Protein AF-A0A7V5M0X7-F1 (afdb_monomer_lite)

Foldseek 3Di:
DPVVVVVLVVDDPPVNVVVVVVVVVVVVLQVLLLVLLVVLLLVLLLVLCPPDPDLLPRFDDPCSLPLVSSLCLSAPQPPDPDGDVSSVVSCVVPVSSPRDDDDDPVCVVVSSVVSVVSSVVLLCCLVPCLLVLLLVLLCLLCVVDDPLLNVLSVCCSVVCVVCVVPDPDDDDDDDPVSVVSNVVSVVSSCVLCVQLVNNDVVVCVVVCVVCVSVSSRSSSSSSSVSVVSSVVVVVVVVVPPD

Sequence (242 aa):
MVVKAFLLNQIKDPYREKLRDAIKKRVDSYSTSIVRASSGLMQLAREIDEDVAHMETVEVPDEFFDMTFIRRLMLGTEKARRENERVHGLHEKHPIYTFEFTRYKGDGGMYDYGAMEYLTNLRNHLTMNPERFMIRAVFALYPGLSRKGVWAITNGITNDRKYEDEIEFVHKKTPRRSTNEASVIHAAIQEHRAFLGLANPAAKISELKKDTERYYRLILRYFVFLDRELERQAEVKPSEEK

Radius of gyration: 23.51 Å; chains: 1; bounding box: 61×46×69 Å

Secondary structure (DSSP, 8-state):
--HHHHHHHH--TTHHHHHHHHHHHHHHHHHHHHHHHHHHHHHHHHHHHTT-S-TTT-PPPGGGG-HHHHHHHHH-STT-SS--HHHHHHHHH-GGGS--S---GGGHHHHHHHHHHHHHHHHHHHHHSHHHHHHHHHHHH-TT--HHHHHHHHHHHHHHHHHTT----------HHHHHHHHHHHHHHHHHHHHTT-S-HHHHHHHTTT-HHHHHHHHHHHHHHHHHHHHHHHHHGGGS--

pLDDT: mean 74.61, std 15.27, range [33.5, 96.12]

Structure (mmCIF, N/CA/C/O backbone):
data_AF-A0A7V5M0X7-F1
#
_entry.id   AF-A0A7V5M0X7-F1
#
loop_
_atom_site.group_PDB
_atom_site.id
_atom_site.type_symbol
_atom_site.label_atom_id
_atom_site.label_alt_id
_atom_site.label_comp_id
_atom_site.label_asym_id
_atom_site.label_entity_id
_atom_site.label_seq_id
_atom_site.pdbx_PDB_ins_code
_atom_site.Cartn_x
_atom_site.Cartn_y
_atom_site.Cartn_z
_atom_site.occupancy
_atom_site.B_iso_or_equiv
_atom_site.auth_seq_id
_atom_site.auth_comp_id
_atom_site.auth_asym_id
_atom_site.auth_atom_id
_atom_site.pdbx_PDB_model_num
ATOM 1 N N . MET A 1 1 ? 27.141 2.608 -4.479 1.00 46.53 1 MET A N 1
ATOM 2 C CA . MET A 1 1 ? 26.953 3.524 -5.634 1.00 46.53 1 MET A CA 1
ATOM 3 C C . MET A 1 1 ? 28.224 3.652 -6.504 1.00 46.53 1 MET A C 1
ATOM 5 O O . MET A 1 1 ? 28.523 4.730 -6.999 1.00 46.53 1 MET A O 1
ATOM 9 N N . VAL A 1 2 ? 28.968 2.560 -6.732 1.00 43.28 2 VAL A N 1
ATOM 10 C CA . VAL A 1 2 ? 30.316 2.586 -7.354 1.00 43.28 2 VAL A CA 1
ATOM 11 C C . VAL A 1 2 ? 30.267 2.522 -8.890 1.00 43.28 2 VAL A C 1
ATOM 13 O O . VAL A 1 2 ? 31.084 3.134 -9.569 1.00 43.28 2 VAL A O 1
ATOM 16 N N . VAL A 1 3 ? 29.229 1.895 -9.452 1.00 48.03 3 VAL A N 1
ATOM 17 C CA . VAL A 1 3 ? 29.027 1.769 -10.910 1.00 48.03 3 VAL A CA 1
ATOM 18 C C . VAL A 1 3 ? 28.803 3.132 -11.594 1.00 48.03 3 VAL A C 1
ATOM 20 O O . VAL A 1 3 ? 29.175 3.315 -12.751 1.00 48.03 3 VAL A O 1
ATOM 23 N N . LYS A 1 4 ? 28.264 4.126 -10.866 1.00 55.94 4 LYS A N 1
ATOM 24 C CA . LYS A 1 4 ? 28.001 5.485 -11.378 1.00 55.94 4 LYS A CA 1
ATOM 25 C C . LYS A 1 4 ? 29.284 6.222 -11.775 1.00 55.94 4 LYS A C 1
ATOM 27 O O . LYS A 1 4 ? 29.329 6.802 -12.851 1.00 55.94 4 LYS A O 1
ATOM 32 N N . ALA A 1 5 ? 30.313 6.205 -10.928 1.00 58.38 5 ALA A N 1
ATOM 33 C CA . ALA A 1 5 ? 31.528 6.993 -11.154 1.00 58.38 5 ALA A CA 1
ATOM 34 C C . ALA A 1 5 ? 32.392 6.419 -12.289 1.00 58.38 5 ALA A C 1
ATOM 36 O O . ALA A 1 5 ? 32.920 7.169 -13.105 1.00 58.38 5 ALA A O 1
ATOM 37 N N . PHE A 1 6 ? 32.479 5.088 -12.382 1.00 55.75 6 PHE A N 1
ATOM 38 C CA . PHE A 1 6 ? 33.284 4.420 -13.403 1.00 55.75 6 PHE A CA 1
ATOM 39 C C . PHE A 1 6 ? 32.718 4.617 -14.816 1.00 55.75 6 PHE A C 1
ATOM 41 O O . PHE A 1 6 ? 33.453 5.010 -15.717 1.00 55.75 6 PHE A O 1
ATOM 48 N N . LEU A 1 7 ? 31.407 4.425 -15.009 1.00 60.75 7 LEU A N 1
ATOM 49 C CA . LEU A 1 7 ? 30.775 4.623 -16.319 1.00 60.75 7 LEU A CA 1
ATOM 50 C C . LEU A 1 7 ? 30.764 6.097 -16.744 1.00 60.75 7 LEU A C 1
ATOM 52 O O . LEU A 1 7 ? 30.991 6.392 -17.912 1.00 60.75 7 LEU A O 1
ATOM 56 N N . LEU A 1 8 ? 30.555 7.029 -15.807 1.00 60.53 8 LEU A N 1
ATOM 57 C CA . LEU A 1 8 ? 30.576 8.464 -16.112 1.00 60.53 8 LEU A CA 1
ATOM 58 C C . LEU A 1 8 ? 31.968 8.967 -16.524 1.00 60.53 8 LEU A C 1
ATOM 60 O O . LEU A 1 8 ? 32.042 9.868 -17.352 1.00 60.53 8 LEU A O 1
ATOM 64 N N . ASN A 1 9 ? 33.050 8.381 -15.996 1.00 64.31 9 ASN A N 1
ATOM 65 C CA . ASN A 1 9 ? 34.422 8.736 -16.383 1.00 64.31 9 ASN A CA 1
ATOM 66 C C . ASN A 1 9 ? 34.824 8.205 -17.770 1.00 64.31 9 ASN A C 1
ATOM 68 O O . ASN A 1 9 ? 35.737 8.747 -18.384 1.00 64.31 9 ASN A O 1
ATOM 72 N N . GLN A 1 10 ? 34.161 7.158 -18.268 1.00 64.12 10 GLN A N 1
ATOM 73 C CA . GLN A 1 10 ? 34.469 6.534 -19.563 1.00 64.12 10 GLN A CA 1
ATOM 74 C C . GLN A 1 10 ? 33.685 7.149 -20.735 1.00 64.12 10 GLN A C 1
ATOM 76 O O . GLN A 1 10 ? 33.984 6.880 -21.898 1.00 64.12 10 GLN A O 1
ATOM 81 N N . ILE A 1 11 ? 32.681 7.985 -20.454 1.00 71.50 11 ILE A N 1
ATOM 82 C CA . ILE A 1 11 ? 31.793 8.551 -21.471 1.00 71.50 11 ILE A CA 1
ATOM 83 C C . ILE A 1 11 ? 32.203 9.994 -21.749 1.00 71.50 11 ILE A C 1
ATOM 85 O O . ILE A 1 11 ? 31.988 10.891 -20.936 1.00 71.50 11 ILE A O 1
ATOM 89 N N . LYS A 1 12 ? 32.804 10.204 -22.923 1.00 75.94 12 LYS A N 1
ATOM 90 C CA . LYS A 1 12 ? 33.200 11.525 -23.426 1.00 75.94 12 LYS A CA 1
ATOM 91 C C . LYS A 1 12 ? 31.969 12.361 -23.802 1.00 75.94 12 LYS A C 1
ATOM 93 O O . LYS A 1 12 ? 30.941 11.823 -24.226 1.00 75.94 12 LYS A O 1
ATOM 98 N N . ASP A 1 13 ? 32.082 13.682 -23.694 1.00 73.88 13 ASP A N 1
ATOM 99 C CA . ASP A 1 13 ? 31.096 14.595 -24.281 1.00 73.88 13 ASP A CA 1
ATOM 100 C C . ASP A 1 13 ? 31.039 14.420 -25.805 1.00 73.88 13 ASP A C 1
ATOM 102 O O . ASP A 1 13 ? 32.084 14.184 -26.420 1.00 73.88 13 ASP A O 1
ATOM 106 N N . PRO A 1 14 ? 29.846 14.467 -26.439 1.00 66.19 14 PRO A N 1
ATOM 107 C CA . PRO A 1 14 ? 28.545 14.974 -25.956 1.00 66.19 14 PRO A CA 1
ATOM 108 C C . PRO A 1 14 ? 27.573 13.905 -25.399 1.00 66.19 14 PRO A C 1
ATOM 110 O O . PRO A 1 14 ? 26.369 14.146 -25.268 1.00 66.19 14 PRO A O 1
ATOM 113 N N . TYR A 1 15 ? 28.044 12.685 -25.126 1.00 79.31 15 TYR A N 1
ATOM 114 C CA . TYR A 1 15 ? 27.176 11.563 -24.731 1.00 79.31 15 TYR A CA 1
ATOM 115 C C . TYR A 1 15 ? 26.897 11.505 -23.228 1.00 79.31 15 TYR A C 1
ATOM 117 O O . TYR A 1 15 ? 25.950 10.840 -22.802 1.00 79.31 15 TYR A O 1
ATOM 125 N N . ARG A 1 16 ? 27.698 12.214 -22.427 1.00 82.12 16 ARG A N 1
ATOM 126 C CA . ARG A 1 16 ? 27.598 12.226 -20.968 1.00 82.12 16 ARG A CA 1
ATOM 127 C C . ARG A 1 16 ? 26.278 12.824 -20.489 1.00 82.12 16 ARG A C 1
ATOM 129 O O . ARG A 1 16 ? 25.588 12.182 -19.699 1.00 82.12 16 ARG A O 1
ATOM 136 N N . GLU A 1 17 ? 25.899 13.993 -21.002 1.00 84.56 17 GLU A N 1
ATOM 137 C CA . GLU A 1 17 ? 24.624 14.631 -20.639 1.00 84.56 17 GLU A CA 1
ATOM 138 C C . GLU A 1 17 ? 23.425 13.820 -21.138 1.00 84.56 17 GLU A C 1
ATOM 140 O O . GLU A 1 17 ? 22.509 13.538 -20.369 1.00 84.56 17 GLU A O 1
ATOM 145 N N . LYS A 1 18 ? 23.475 13.304 -22.375 1.00 84.69 18 LYS A N 1
ATOM 146 C CA . LYS A 1 18 ? 22.417 12.424 -22.902 1.00 84.69 18 LYS A CA 1
ATOM 147 C C . LYS A 1 18 ? 22.216 11.176 -22.042 1.00 84.69 18 LYS A C 1
ATOM 149 O O . LYS A 1 18 ? 21.077 10.792 -21.775 1.00 84.69 18 LYS A O 1
ATOM 154 N N . LEU A 1 19 ? 23.303 10.540 -21.592 1.00 83.62 19 LEU A N 1
ATOM 155 C CA . LEU A 1 19 ? 23.205 9.394 -20.691 1.00 83.62 19 LEU A CA 1
ATOM 156 C C . LEU A 1 19 ? 22.654 9.807 -19.324 1.00 83.62 19 LEU A C 1
ATOM 158 O O . LEU A 1 19 ? 21.806 9.105 -18.774 1.00 83.62 19 LEU A O 1
ATOM 162 N N . ARG A 1 20 ? 23.131 10.920 -18.763 1.00 84.56 20 ARG A N 1
ATOM 163 C CA . ARG A 1 20 ? 22.657 11.426 -17.472 1.00 84.56 20 ARG A CA 1
ATOM 164 C C . ARG A 1 20 ? 21.152 11.680 -17.503 1.00 84.56 20 ARG A C 1
ATOM 166 O O . ARG A 1 20 ? 20.453 11.223 -16.598 1.00 84.56 20 ARG A O 1
ATOM 173 N N . ASP A 1 21 ? 20.662 12.326 -18.553 1.00 86.69 21 ASP A N 1
ATOM 174 C CA . ASP A 1 21 ? 19.238 12.576 -18.763 1.00 86.69 21 ASP A CA 1
ATOM 175 C C . ASP A 1 21 ? 18.450 11.279 -18.939 1.00 86.69 21 ASP A C 1
ATOM 177 O O . ASP A 1 21 ? 17.377 11.129 -18.355 1.00 86.69 21 ASP A O 1
ATOM 181 N N . ALA A 1 22 ? 18.983 10.308 -19.686 1.00 85.75 22 ALA A N 1
ATOM 182 C CA . ALA A 1 22 ? 18.351 8.999 -19.841 1.00 85.75 22 ALA A CA 1
ATOM 183 C C . ALA A 1 22 ? 18.245 8.248 -18.501 1.00 85.75 22 ALA A C 1
ATOM 185 O O . ALA A 1 22 ? 17.191 7.696 -18.185 1.00 85.75 22 ALA A O 1
ATOM 186 N N . ILE A 1 23 ? 19.307 8.264 -17.685 1.00 85.94 23 ILE A N 1
ATOM 187 C CA . ILE A 1 23 ? 19.299 7.675 -16.338 1.00 85.94 23 ILE A CA 1
ATOM 188 C C . ILE A 1 23 ? 18.275 8.390 -15.459 1.00 85.94 23 ILE A C 1
ATOM 190 O O . ILE A 1 23 ? 17.487 7.720 -14.796 1.00 85.94 23 ILE A O 1
ATOM 194 N N . LYS A 1 24 ? 18.271 9.728 -15.460 1.00 87.75 24 LYS A N 1
ATOM 195 C CA . LYS A 1 24 ? 17.335 10.525 -14.663 1.00 87.75 24 LYS A CA 1
ATOM 196 C C . LYS A 1 24 ? 15.889 10.192 -15.027 1.00 87.75 24 LYS A C 1
ATOM 198 O O . LYS A 1 24 ? 15.138 9.772 -14.157 1.00 87.75 24 LYS A O 1
ATOM 203 N N . LYS A 1 25 ? 15.537 10.247 -16.315 1.00 87.50 25 LYS A N 1
ATOM 204 C CA . LYS A 1 25 ? 14.195 9.888 -16.803 1.00 87.50 25 LYS A CA 1
ATOM 205 C C . LYS A 1 25 ? 13.791 8.472 -16.397 1.00 87.50 25 LYS A C 1
ATOM 207 O O . LYS A 1 25 ? 12.648 8.255 -16.009 1.00 87.50 25 LYS A O 1
ATOM 212 N N . ARG A 1 26 ? 14.720 7.510 -16.448 1.00 86.56 26 ARG A N 1
ATOM 213 C CA . ARG A 1 26 ? 14.451 6.121 -16.047 1.00 86.56 26 ARG A CA 1
ATOM 214 C C . ARG A 1 26 ? 14.203 5.986 -14.543 1.00 86.56 26 ARG A C 1
ATOM 216 O O . ARG A 1 26 ? 13.282 5.279 -14.152 1.00 86.56 26 ARG A O 1
ATOM 223 N N . VAL A 1 27 ? 14.979 6.683 -13.712 1.00 87.75 27 VAL A N 1
ATOM 224 C CA . VAL A 1 27 ? 14.779 6.723 -12.252 1.00 87.75 27 VAL A CA 1
ATOM 225 C C . VAL A 1 27 ? 13.466 7.415 -11.888 1.00 87.75 27 VAL A C 1
ATOM 227 O O . VAL A 1 27 ? 12.733 6.902 -11.044 1.00 87.75 27 VAL A O 1
ATOM 230 N N . ASP A 1 28 ? 13.148 8.535 -12.536 1.00 88.44 28 ASP A N 1
ATOM 231 C CA . ASP A 1 28 ? 11.917 9.294 -12.291 1.00 88.44 28 ASP A CA 1
ATOM 232 C C . ASP A 1 28 ? 10.690 8.462 -12.687 1.00 88.44 28 ASP A C 1
ATOM 234 O O . ASP A 1 28 ? 9.721 8.356 -11.933 1.00 88.44 28 ASP A O 1
ATOM 238 N N . SER A 1 29 ? 10.768 7.787 -13.835 1.00 88.25 29 SER A N 1
ATOM 239 C CA . SER A 1 29 ? 9.734 6.872 -14.314 1.00 88.25 29 SER A CA 1
ATOM 240 C C . SER A 1 29 ? 9.532 5.686 -13.362 1.00 88.25 29 SER A C 1
ATOM 242 O O . SER A 1 29 ? 8.406 5.420 -12.943 1.00 88.25 29 SER A O 1
ATOM 244 N N . TYR A 1 30 ? 10.609 5.022 -12.929 1.00 89.50 30 TYR A N 1
ATOM 245 C CA . TYR A 1 30 ? 10.529 3.942 -11.941 1.00 89.50 30 TYR A CA 1
ATOM 246 C C . TYR A 1 30 ? 9.935 4.419 -10.607 1.00 89.50 30 TYR A C 1
ATOM 248 O O . TYR A 1 30 ? 9.010 3.797 -10.089 1.00 89.50 30 TYR A O 1
ATOM 256 N N . SER A 1 31 ? 10.397 5.554 -10.084 1.00 90.62 31 SER A N 1
ATOM 257 C CA . SER A 1 31 ? 9.870 6.133 -8.841 1.00 90.62 31 SER A CA 1
ATOM 258 C C . SER A 1 31 ? 8.373 6.426 -8.953 1.00 90.62 31 SER A C 1
ATOM 260 O O . SER A 1 31 ? 7.599 6.062 -8.071 1.00 90.62 31 SER A O 1
ATOM 262 N N . THR A 1 32 ? 7.949 7.002 -10.080 1.00 91.25 32 THR A N 1
ATOM 263 C CA . THR A 1 32 ? 6.533 7.269 -10.365 1.00 91.25 32 THR A CA 1
ATOM 264 C C . THR A 1 32 ? 5.718 5.978 -10.406 1.00 91.25 32 THR A C 1
ATOM 266 O O . THR A 1 32 ? 4.618 5.941 -9.862 1.00 91.25 32 THR A O 1
ATOM 269 N N . SER A 1 33 ? 6.260 4.899 -10.983 1.00 91.56 33 SER A N 1
ATOM 270 C CA . SER A 1 33 ? 5.582 3.595 -11.013 1.00 91.56 33 SER A CA 1
ATOM 271 C C . SER A 1 33 ? 5.348 3.008 -9.622 1.00 91.56 33 SER A C 1
ATOM 273 O O . SER A 1 33 ? 4.277 2.465 -9.375 1.00 91.56 33 SER A O 1
ATOM 275 N N . ILE A 1 34 ? 6.306 3.159 -8.695 1.00 92.25 34 ILE A N 1
ATOM 276 C CA . ILE A 1 34 ? 6.145 2.706 -7.305 1.00 92.25 34 ILE A CA 1
ATOM 277 C C . ILE A 1 34 ? 5.018 3.487 -6.635 1.00 92.25 34 ILE A C 1
ATOM 279 O O . ILE A 1 34 ? 4.157 2.893 -5.991 1.00 92.25 34 ILE A O 1
ATOM 283 N N . VAL A 1 35 ? 5.017 4.814 -6.788 1.00 93.25 35 VAL A N 1
ATOM 284 C CA . VAL A 1 35 ? 3.992 5.675 -6.186 1.00 93.25 35 VAL A CA 1
ATOM 285 C C . VAL A 1 35 ? 2.612 5.323 -6.738 1.00 93.25 35 VAL A C 1
ATOM 287 O O . VAL A 1 35 ? 1.701 5.072 -5.952 1.00 93.25 35 VAL A O 1
ATOM 290 N N . ARG A 1 36 ? 2.471 5.217 -8.067 1.00 93.25 36 ARG A N 1
ATOM 291 C CA . ARG A 1 36 ? 1.210 4.824 -8.718 1.00 93.25 36 ARG A CA 1
ATOM 292 C C . ARG A 1 36 ? 0.747 3.441 -8.263 1.00 93.25 36 ARG A C 1
ATOM 294 O O . ARG A 1 36 ? -0.412 3.304 -7.893 1.00 93.25 36 ARG A O 1
ATOM 301 N N . ALA A 1 37 ? 1.644 2.457 -8.195 1.00 94.12 37 ALA A N 1
ATOM 302 C CA . ALA A 1 37 ? 1.308 1.120 -7.713 1.00 94.12 37 ALA A CA 1
ATOM 303 C C . ALA A 1 37 ? 0.864 1.121 -6.246 1.00 94.12 37 ALA A C 1
ATOM 305 O O . ALA A 1 37 ? -0.108 0.457 -5.900 1.00 94.12 37 ALA A O 1
ATOM 306 N N . SER A 1 38 ? 1.535 1.896 -5.390 1.00 94.06 38 SER A N 1
ATOM 307 C CA . SER A 1 38 ? 1.166 2.003 -3.980 1.00 94.06 38 SER A CA 1
ATOM 308 C C . SER A 1 38 ? -0.195 2.662 -3.787 1.00 94.06 38 SER A C 1
ATOM 310 O O . SER A 1 38 ? -0.989 2.198 -2.971 1.00 94.06 38 SER A O 1
ATOM 312 N N . SER A 1 39 ? -0.467 3.746 -4.514 1.00 93.19 39 SER A N 1
ATOM 313 C CA . SER A 1 39 ? -1.767 4.417 -4.469 1.00 93.19 39 SER A CA 1
ATOM 314 C C . SER A 1 39 ? -2.866 3.550 -5.080 1.00 93.19 39 SER A C 1
ATOM 316 O O . SER A 1 39 ? -3.950 3.476 -4.515 1.00 93.19 39 SER A O 1
ATOM 318 N N . GLY A 1 40 ? -2.573 2.844 -6.172 1.00 94.62 40 GLY A N 1
ATOM 319 C CA . GLY A 1 40 ? -3.495 1.909 -6.809 1.00 94.62 40 GLY A CA 1
ATOM 320 C C . GLY A 1 40 ? -3.851 0.725 -5.909 1.00 94.62 40 GLY A C 1
ATOM 321 O O . GLY A 1 40 ? -5.021 0.380 -5.796 1.00 94.62 40 GLY A O 1
ATOM 322 N N . LEU A 1 41 ? -2.872 0.151 -5.198 1.00 94.69 41 LEU A N 1
ATOM 323 C CA . LEU A 1 41 ? -3.129 -0.894 -4.203 1.00 94.69 41 LEU A CA 1
ATOM 324 C C . LEU A 1 41 ? -4.041 -0.387 -3.081 1.00 94.69 4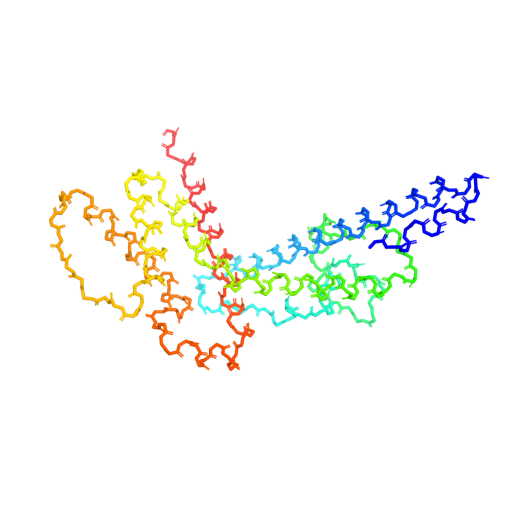1 LEU A C 1
ATOM 326 O O . LEU A 1 41 ? -4.953 -1.097 -2.672 1.00 94.69 41 LEU A O 1
ATOM 330 N N . MET A 1 42 ? -3.810 0.837 -2.597 1.00 90.88 42 MET A N 1
ATOM 331 C CA . MET A 1 42 ? -4.658 1.437 -1.566 1.00 90.88 42 MET A CA 1
ATOM 332 C C . MET A 1 42 ? -6.079 1.696 -2.077 1.00 90.88 42 MET A C 1
ATOM 334 O O . MET A 1 42 ? -7.036 1.410 -1.367 1.00 90.88 42 MET A O 1
ATOM 338 N N . GLN A 1 43 ? -6.228 2.180 -3.313 1.00 92.44 43 GLN A N 1
ATOM 339 C CA . GLN A 1 43 ? -7.542 2.365 -3.928 1.00 92.44 43 GLN A CA 1
ATOM 340 C C . GLN A 1 43 ? -8.287 1.034 -4.048 1.00 92.44 43 GLN A C 1
ATOM 342 O O . GLN A 1 43 ? -9.445 0.947 -3.658 1.00 92.44 43 GLN A O 1
ATOM 347 N N . LEU A 1 44 ? -7.612 -0.018 -4.515 1.00 92.56 44 LEU A N 1
ATOM 348 C CA . LEU A 1 44 ? -8.198 -1.354 -4.562 1.00 92.56 44 LEU A CA 1
ATOM 349 C C . LEU A 1 44 ? -8.581 -1.858 -3.171 1.00 92.56 44 LEU A C 1
ATOM 351 O O . LEU A 1 44 ? -9.622 -2.479 -3.030 1.00 92.56 44 LEU A O 1
ATOM 355 N N . ALA A 1 45 ? -7.767 -1.589 -2.149 1.00 89.31 45 ALA A N 1
ATOM 356 C CA . ALA A 1 45 ? -8.094 -1.957 -0.777 1.00 89.31 45 ALA A CA 1
ATOM 357 C C . ALA A 1 45 ? -9.373 -1.261 -0.284 1.00 89.31 45 ALA A C 1
ATOM 359 O O . ALA A 1 45 ? -10.212 -1.916 0.326 1.00 89.31 45 ALA A O 1
ATOM 360 N N . ARG A 1 46 ? -9.554 0.025 -0.612 1.00 85.81 46 ARG A N 1
ATOM 361 C CA . ARG A 1 46 ? -10.768 0.797 -0.298 1.00 85.81 46 ARG A CA 1
ATOM 362 C C . ARG A 1 46 ? -12.013 0.256 -0.996 1.00 85.81 46 ARG A C 1
ATOM 364 O O . ARG A 1 46 ? -13.054 0.128 -0.362 1.00 85.81 46 ARG A O 1
ATOM 371 N N . GLU A 1 47 ? -11.898 -0.106 -2.270 1.00 87.62 47 GLU A N 1
ATOM 372 C CA . GLU A 1 47 ? -13.030 -0.612 -3.061 1.00 87.62 47 GLU A CA 1
ATOM 373 C C . GLU A 1 47 ? -13.578 -1.947 -2.542 1.00 87.62 47 GLU A C 1
ATOM 375 O O . GLU A 1 47 ? -14.761 -2.220 -2.708 1.00 87.62 47 GLU A O 1
ATOM 380 N N . ILE A 1 48 ? -12.761 -2.764 -1.864 1.00 84.06 48 ILE A N 1
ATOM 381 C CA . ILE A 1 48 ? -13.248 -4.007 -1.239 1.00 84.06 48 ILE A CA 1
ATOM 382 C C . ILE A 1 48 ? -14.230 -3.689 -0.095 1.00 84.06 48 ILE A C 1
ATOM 384 O O . ILE A 1 48 ? -15.154 -4.461 0.157 1.00 84.06 48 ILE A O 1
ATOM 388 N N . ASP A 1 49 ? -14.065 -2.549 0.578 1.00 71.88 49 ASP A N 1
ATOM 389 C CA . ASP A 1 49 ? -14.899 -2.171 1.715 1.00 71.88 49 ASP A CA 1
ATOM 390 C C . ASP A 1 49 ? -16.156 -1.386 1.322 1.00 71.88 49 ASP A C 1
ATOM 392 O O . ASP A 1 49 ? -17.100 -1.369 2.113 1.00 71.88 49 ASP A O 1
ATOM 396 N N . GLU A 1 50 ? -16.221 -0.759 0.137 1.00 71.12 50 GLU A N 1
ATOM 397 C CA . GLU A 1 50 ? -17.321 0.145 -0.262 1.00 71.12 50 GLU A CA 1
ATOM 398 C C . GLU A 1 50 ? -18.719 -0.468 -0.023 1.00 71.12 50 GLU A C 1
ATOM 400 O O . GLU A 1 50 ? -19.573 0.208 0.563 1.00 71.12 50 GLU A O 1
ATOM 405 N N . ASP A 1 51 ? -18.894 -1.763 -0.307 1.00 64.38 51 ASP A N 1
ATOM 406 C CA . ASP A 1 51 ? -20.188 -2.464 -0.284 1.00 64.38 51 ASP A CA 1
ATOM 407 C C . ASP A 1 51 ? -20.454 -3.340 0.957 1.00 64.38 51 ASP A C 1
ATOM 409 O O . ASP A 1 51 ? -21.497 -3.998 1.045 1.00 64.38 51 ASP A O 1
ATOM 413 N N . VAL A 1 52 ? -19.547 -3.387 1.939 1.00 64.25 52 VAL A N 1
ATOM 414 C CA . VAL A 1 52 ? -19.679 -4.343 3.051 1.00 64.25 52 VAL A CA 1
ATOM 415 C C . VAL A 1 52 ? -20.234 -3.683 4.314 1.00 64.25 52 VAL A C 1
ATOM 417 O O . VAL A 1 52 ? -19.599 -2.834 4.937 1.00 64.25 52 VAL A O 1
ATOM 420 N N . ALA A 1 53 ? -21.423 -4.128 4.739 1.00 66.75 53 ALA A N 1
ATOM 421 C CA . ALA A 1 53 ? -22.075 -3.673 5.973 1.00 66.75 53 ALA A CA 1
ATOM 422 C C . ALA A 1 53 ? -21.307 -4.074 7.250 1.00 66.75 53 ALA A C 1
ATOM 424 O O . ALA A 1 53 ? -21.373 -3.376 8.262 1.00 66.75 53 ALA A O 1
ATOM 425 N N . HIS A 1 54 ? -20.573 -5.193 7.203 1.00 66.62 54 HIS A N 1
ATOM 426 C CA . HIS A 1 54 ? -19.833 -5.745 8.336 1.00 66.62 54 HIS A CA 1
ATOM 427 C C . HIS A 1 54 ? -18.366 -5.996 7.993 1.00 66.62 54 HIS A C 1
ATOM 429 O O . HIS A 1 54 ? -17.998 -6.934 7.289 1.00 66.62 54 HIS A O 1
ATOM 435 N N . MET A 1 55 ? -17.497 -5.180 8.577 1.00 65.81 55 MET A N 1
ATOM 436 C CA . MET A 1 55 ? -16.055 -5.185 8.331 1.00 65.81 55 MET A CA 1
ATOM 437 C C . MET A 1 55 ? -15.324 -6.358 8.973 1.00 65.81 55 MET A C 1
ATOM 439 O O . MET A 1 55 ? -14.114 -6.288 9.098 1.00 65.81 55 MET A O 1
ATOM 443 N N . GLU A 1 56 ? -16.014 -7.432 9.350 1.00 65.31 56 GLU A N 1
ATOM 444 C CA . GLU A 1 56 ? -15.441 -8.701 9.824 1.00 65.31 56 GLU A CA 1
ATOM 445 C C . GLU A 1 56 ? -15.525 -9.808 8.754 1.00 65.31 56 GLU A C 1
ATOM 447 O O . GLU A 1 56 ? -14.736 -10.754 8.776 1.00 65.31 56 GLU A O 1
ATOM 452 N N . THR A 1 57 ? -16.336 -9.613 7.701 1.00 70.88 57 THR A N 1
ATOM 453 C CA . THR A 1 57 ? -16.521 -10.575 6.594 1.00 70.88 57 THR A CA 1
ATOM 454 C C . THR A 1 57 ? -15.800 -10.238 5.281 1.00 70.88 57 THR A C 1
ATOM 456 O O . THR A 1 57 ? -15.536 -11.135 4.498 1.00 70.88 57 THR A O 1
ATOM 459 N N . VAL A 1 58 ? -15.442 -8.973 5.047 1.00 76.75 58 VAL A N 1
ATOM 460 C CA . VAL A 1 58 ? -14.507 -8.503 3.996 1.00 76.75 58 VAL A CA 1
ATOM 461 C C . VAL A 1 58 ? -13.238 -9.368 3.910 1.00 76.75 58 VAL A C 1
ATOM 463 O O . VAL A 1 58 ? -12.438 -9.423 4.849 1.00 76.75 58 VAL A O 1
ATOM 466 N N . GLU A 1 59 ? -13.020 -10.003 2.764 1.00 82.25 59 GLU A N 1
ATOM 467 C CA . GLU A 1 59 ? -11.805 -10.767 2.489 1.00 82.25 59 GLU A CA 1
ATOM 468 C C . GLU A 1 59 ? -10.820 -9.927 1.673 1.00 82.25 59 GLU A C 1
ATOM 470 O O . GLU A 1 59 ? -11.128 -9.479 0.571 1.00 82.25 59 GLU A O 1
ATOM 475 N N . VAL A 1 60 ? -9.611 -9.724 2.211 1.00 86.69 60 VAL A N 1
ATOM 476 C CA . VAL A 1 60 ? -8.508 -9.101 1.468 1.00 86.69 60 VAL A CA 1
ATOM 477 C C . VAL A 1 60 ? -7.902 -10.149 0.525 1.00 86.69 60 VAL A C 1
ATOM 479 O O . VAL A 1 60 ? -7.406 -11.165 1.014 1.00 86.69 60 VAL A O 1
ATOM 482 N N . PRO A 1 61 ? -7.880 -9.908 -0.794 1.00 90.62 61 PRO A N 1
ATOM 483 C CA . PRO A 1 61 ? -7.359 -10.849 -1.776 1.00 90.62 61 PRO A CA 1
ATOM 484 C C . PRO A 1 61 ? -5.877 -11.173 -1.576 1.00 90.62 61 PRO A C 1
ATOM 486 O O . PRO A 1 61 ? -5.046 -10.276 -1.424 1.00 90.62 61 PRO A O 1
ATOM 489 N N . ASP A 1 62 ? -5.531 -12.457 -1.677 1.00 87.94 62 ASP A N 1
ATOM 490 C CA . ASP A 1 62 ? -4.154 -12.947 -1.506 1.00 87.94 62 ASP A CA 1
ATOM 491 C C . ASP A 1 62 ? -3.171 -12.316 -2.493 1.00 87.94 62 ASP A C 1
ATOM 493 O O . ASP A 1 62 ? -2.016 -12.047 -2.157 1.00 87.94 62 ASP A O 1
ATOM 497 N N . GLU A 1 63 ? -3.645 -12.006 -3.702 1.00 92.12 63 GLU A N 1
ATOM 498 C CA . GLU A 1 63 ? -2.816 -11.397 -4.737 1.00 92.12 63 GLU A CA 1
ATOM 499 C C . GLU A 1 63 ? -2.257 -10.022 -4.337 1.00 92.12 63 GLU A C 1
ATOM 501 O O . GLU A 1 63 ? -1.242 -9.611 -4.886 1.00 92.12 63 GLU A O 1
ATOM 506 N N . PHE A 1 64 ? -2.807 -9.329 -3.333 1.00 93.06 64 PHE A N 1
ATOM 507 C CA . PHE A 1 64 ? -2.245 -8.052 -2.860 1.00 93.06 64 PHE A CA 1
ATOM 508 C C . PHE A 1 64 ? -0.836 -8.193 -2.275 1.00 93.06 64 PHE A C 1
ATOM 510 O O . PHE A 1 64 ? -0.074 -7.225 -2.249 1.00 93.06 64 PHE A O 1
ATOM 517 N N . PHE A 1 65 ? -0.475 -9.399 -1.835 1.00 92.00 65 PHE A N 1
ATOM 518 C CA . PHE A 1 65 ? 0.858 -9.721 -1.335 1.00 92.00 65 PHE A CA 1
ATOM 519 C C . PHE A 1 65 ? 1.693 -10.524 -2.344 1.00 92.00 65 PHE A C 1
ATOM 521 O O . PHE A 1 65 ? 2.803 -10.949 -2.014 1.00 92.00 65 PHE A O 1
ATOM 528 N N . ASP A 1 66 ? 1.197 -10.691 -3.576 1.00 93.00 66 ASP A N 1
ATOM 529 C CA . ASP A 1 66 ? 1.898 -11.366 -4.663 1.00 93.00 66 ASP A CA 1
ATOM 530 C C . ASP A 1 66 ? 2.786 -10.399 -5.463 1.00 93.00 66 ASP A C 1
ATOM 532 O O . ASP A 1 66 ? 2.396 -9.302 -5.873 1.00 93.00 66 ASP A O 1
ATOM 536 N N . MET A 1 67 ? 4.013 -10.836 -5.744 1.00 94.19 67 MET A N 1
ATOM 537 C CA . MET A 1 67 ? 4.996 -10.032 -6.472 1.00 94.19 67 MET A CA 1
ATOM 538 C C . MET A 1 67 ? 4.555 -9.753 -7.912 1.00 94.19 67 MET A C 1
ATOM 540 O O . MET A 1 67 ? 4.819 -8.670 -8.439 1.00 94.19 67 MET A O 1
ATOM 544 N N . THR A 1 68 ? 3.879 -10.706 -8.560 1.00 92.56 68 THR A N 1
ATOM 545 C CA . THR A 1 68 ? 3.400 -10.536 -9.938 1.00 92.56 68 THR A CA 1
ATOM 546 C C . THR A 1 68 ? 2.292 -9.494 -9.992 1.00 92.56 68 THR A C 1
ATOM 548 O O . THR A 1 68 ? 2.276 -8.678 -10.916 1.00 92.56 68 THR A O 1
ATOM 551 N N . PHE A 1 69 ? 1.400 -9.486 -9.005 1.00 94.06 69 PHE A N 1
ATOM 552 C CA . PHE A 1 69 ? 0.351 -8.482 -8.871 1.00 94.06 69 PHE A CA 1
ATOM 553 C C . PHE A 1 69 ? 0.922 -7.074 -8.665 1.00 94.06 69 PHE A C 1
ATOM 555 O O . PHE A 1 69 ? 0.635 -6.179 -9.462 1.00 94.06 69 PHE A O 1
ATOM 562 N N . ILE A 1 70 ? 1.820 -6.886 -7.690 1.00 95.06 70 ILE A N 1
ATOM 563 C CA . ILE A 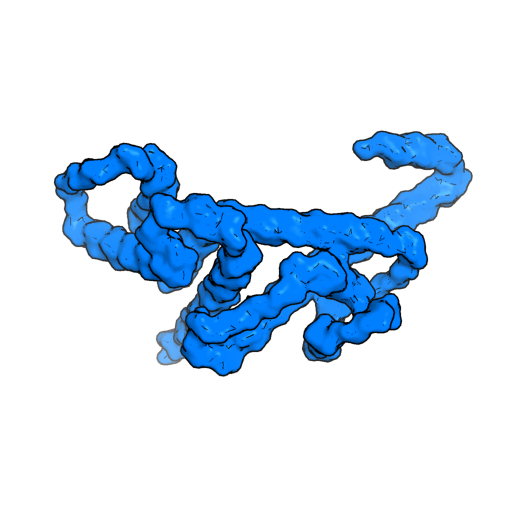1 70 ? 2.477 -5.586 -7.460 1.00 95.06 70 ILE A CA 1
ATOM 564 C C . ILE A 1 70 ? 3.236 -5.126 -8.704 1.00 95.06 70 ILE A C 1
ATOM 566 O O . ILE A 1 70 ? 3.125 -3.976 -9.130 1.00 95.06 70 ILE A O 1
ATOM 570 N N . ARG A 1 71 ? 3.962 -6.034 -9.358 1.00 92.50 71 ARG A N 1
ATOM 571 C CA . ARG A 1 71 ? 4.655 -5.721 -10.607 1.00 92.50 71 ARG A CA 1
ATOM 572 C C . ARG A 1 71 ? 3.692 -5.259 -11.703 1.00 92.50 71 ARG A C 1
ATOM 574 O O . ARG A 1 71 ? 4.052 -4.373 -12.476 1.00 92.50 71 ARG A O 1
ATOM 581 N N . ARG A 1 72 ? 2.498 -5.850 -11.805 1.00 91.62 72 ARG A N 1
ATOM 582 C CA . ARG A 1 72 ? 1.468 -5.434 -12.773 1.00 91.62 72 ARG A CA 1
ATOM 583 C C . ARG A 1 72 ? 0.902 -4.060 -12.443 1.00 91.62 72 ARG A C 1
ATOM 585 O O . ARG A 1 72 ? 0.722 -3.279 -13.369 1.00 91.62 72 ARG A O 1
ATOM 592 N N . LEU A 1 73 ? 0.711 -3.732 -11.166 1.00 93.12 73 LEU A N 1
ATOM 593 C CA . LEU A 1 73 ? 0.358 -2.369 -10.755 1.00 93.12 73 LEU A CA 1
ATOM 594 C C . LEU A 1 73 ? 1.434 -1.353 -11.174 1.00 93.12 73 LEU A C 1
ATOM 596 O O . LEU A 1 73 ? 1.112 -0.261 -11.624 1.00 93.12 73 LEU A O 1
ATOM 600 N N . MET A 1 74 ? 2.717 -1.717 -11.095 1.00 91.62 74 MET A N 1
ATOM 601 C CA . MET A 1 74 ? 3.810 -0.830 -11.524 1.00 91.62 74 MET A CA 1
ATOM 602 C C . MET A 1 74 ? 3.924 -0.694 -13.050 1.00 91.62 74 MET A C 1
ATOM 604 O O . MET A 1 74 ? 4.373 0.338 -13.544 1.00 91.62 74 MET A O 1
ATOM 608 N N . LEU A 1 75 ? 3.600 -1.750 -13.802 1.00 86.56 75 LEU A N 1
ATOM 609 C CA . LEU A 1 75 ? 3.899 -1.853 -15.236 1.00 86.56 75 LEU A CA 1
ATOM 610 C C . LEU A 1 75 ? 2.694 -1.713 -16.166 1.00 86.56 75 LEU A C 1
ATOM 612 O O . LEU A 1 75 ? 2.899 -1.573 -17.373 1.00 86.56 75 LEU A O 1
ATOM 616 N N . GLY A 1 76 ? 1.475 -1.817 -15.645 1.00 82.88 76 GLY A N 1
ATOM 617 C CA . GLY A 1 76 ? 0.279 -2.020 -16.455 1.00 82.88 76 GLY A CA 1
ATOM 618 C C . GLY A 1 76 ? 0.110 -3.461 -16.955 1.00 82.88 76 GLY A C 1
ATOM 619 O O . GLY A 1 76 ? 0.941 -4.349 -16.723 1.00 82.88 76 GLY A O 1
ATOM 620 N N . THR A 1 77 ? -0.999 -3.697 -17.659 1.00 76.31 77 THR A N 1
ATOM 621 C CA . THR A 1 77 ? -1.434 -5.024 -18.131 1.00 76.31 77 THR A CA 1
ATOM 622 C C . THR A 1 77 ? -1.094 -5.309 -19.597 1.00 76.31 77 THR A C 1
ATOM 624 O O . THR A 1 77 ? -1.001 -6.479 -19.956 1.00 76.31 77 THR A O 1
ATOM 627 N N . GLU A 1 78 ? -0.790 -4.294 -20.420 1.00 70.62 78 GLU A N 1
ATOM 628 C CA . GLU A 1 78 ? -0.624 -4.409 -21.889 1.00 70.62 78 GLU A CA 1
ATOM 629 C C . GLU A 1 78 ? 0.381 -5.472 -22.368 1.00 70.62 78 GLU A C 1
ATOM 631 O O . GLU A 1 78 ? 0.302 -5.956 -23.494 1.00 70.62 78 GLU A O 1
ATOM 636 N N . LYS A 1 79 ? 1.379 -5.818 -21.546 1.00 66.62 79 LYS A N 1
ATOM 637 C CA . LYS A 1 79 ? 2.431 -6.796 -21.895 1.00 66.62 79 LYS A CA 1
ATOM 638 C C . LYS A 1 79 ? 2.475 -7.989 -20.947 1.00 66.62 79 LYS A C 1
ATOM 640 O O . LYS A 1 79 ? 3.460 -8.737 -20.939 1.00 66.62 79 LYS A O 1
ATOM 645 N N . ALA A 1 80 ? 1.460 -8.150 -20.104 1.00 72.56 80 ALA A N 1
ATOM 646 C CA . ALA A 1 80 ? 1.361 -9.302 -19.229 1.00 72.56 80 ALA A CA 1
ATOM 647 C C . ALA A 1 80 ? 0.932 -10.530 -20.046 1.00 72.56 80 ALA A C 1
ATOM 649 O O . ALA A 1 80 ? 0.046 -10.460 -20.883 1.00 72.56 80 ALA A O 1
ATOM 650 N N . ARG A 1 81 ? 1.551 -11.689 -19.786 1.00 71.19 81 ARG A N 1
ATOM 651 C CA . ARG A 1 81 ? 1.161 -12.959 -20.437 1.00 71.19 81 ARG A CA 1
ATOM 652 C C . ARG A 1 81 ? -0.249 -13.425 -20.069 1.00 71.19 81 ARG A C 1
ATOM 654 O O . ARG A 1 81 ? -0.794 -14.290 -20.738 1.00 71.19 81 ARG A O 1
ATOM 661 N N . ARG A 1 82 ? -0.765 -12.936 -18.945 1.00 78.69 82 ARG A N 1
ATOM 662 C CA . ARG A 1 82 ? -2.104 -13.208 -18.436 1.00 78.69 82 ARG A CA 1
ATOM 663 C C . ARG A 1 82 ? -2.682 -11.879 -18.003 1.00 78.69 82 ARG A C 1
ATOM 665 O O . ARG A 1 82 ? -1.997 -11.140 -17.286 1.00 78.69 82 ARG A O 1
ATOM 672 N N . GLU A 1 83 ? -3.899 -11.617 -18.436 1.00 78.44 83 GLU A N 1
ATOM 673 C CA . GLU A 1 83 ? -4.673 -10.470 -17.992 1.00 78.44 83 GLU A CA 1
ATOM 674 C C . GLU A 1 83 ? -4.933 -10.580 -16.485 1.00 78.44 83 GLU A C 1
ATOM 676 O O . GLU A 1 83 ? -4.948 -11.669 -15.901 1.00 78.44 83 GLU A O 1
ATOM 681 N N . ASN A 1 84 ? -5.031 -9.429 -15.831 1.00 87.38 84 ASN A N 1
ATOM 682 C CA . ASN A 1 84 ? -5.498 -9.332 -14.458 1.00 87.38 84 ASN A CA 1
ATOM 683 C C . ASN A 1 84 ? -6.631 -8.320 -14.475 1.00 87.38 84 ASN A C 1
ATOM 685 O O . ASN A 1 84 ? -6.382 -7.123 -14.624 1.00 87.38 84 ASN A O 1
ATOM 689 N N . GLU A 1 85 ? -7.852 -8.830 -14.380 1.00 90.62 85 GLU A N 1
ATOM 690 C CA . GLU A 1 85 ? -9.077 -8.040 -14.495 1.00 90.62 85 GLU A CA 1
ATOM 691 C C . GLU A 1 85 ? -9.121 -6.926 -13.450 1.00 90.62 85 GLU A C 1
ATOM 693 O O . GLU A 1 85 ? -9.523 -5.815 -13.769 1.00 90.62 85 GLU A O 1
ATOM 698 N N . ARG A 1 86 ? -8.615 -7.165 -12.233 1.00 92.12 86 ARG A N 1
ATOM 699 C CA . ARG A 1 86 ? -8.619 -6.159 -11.166 1.00 92.12 86 ARG A CA 1
ATOM 700 C C . ARG A 1 86 ? -7.682 -4.987 -11.457 1.00 92.12 86 ARG A C 1
ATOM 702 O O . ARG A 1 86 ? -8.081 -3.839 -11.305 1.00 92.12 86 ARG A O 1
ATOM 709 N N . VAL A 1 87 ? -6.451 -5.252 -11.900 1.00 91.38 87 VAL A N 1
ATOM 710 C CA . VAL A 1 87 ? -5.519 -4.181 -12.303 1.00 91.38 87 VAL A CA 1
ATOM 711 C C . VAL A 1 87 ? -6.030 -3.462 -13.551 1.00 91.38 87 VAL A C 1
ATOM 713 O O . VAL A 1 87 ? -5.880 -2.249 -13.666 1.00 91.38 87 VAL A O 1
ATOM 716 N N . HIS A 1 88 ? -6.639 -4.192 -14.486 1.00 91.19 88 HIS A N 1
ATOM 717 C CA . HIS A 1 88 ? -7.224 -3.586 -15.675 1.00 91.19 88 HIS A CA 1
ATOM 718 C C . HIS A 1 88 ? -8.393 -2.660 -15.317 1.00 91.19 88 HIS A C 1
ATOM 720 O O . HIS A 1 88 ? -8.342 -1.484 -15.665 1.00 91.19 88 HIS A O 1
ATOM 726 N N . GLY A 1 89 ? -9.360 -3.146 -14.537 1.00 92.69 89 GLY A N 1
ATOM 727 C CA . GLY A 1 89 ? -10.501 -2.366 -14.062 1.00 92.69 89 GLY A CA 1
ATOM 728 C C . GLY A 1 89 ? -10.083 -1.161 -13.219 1.00 92.69 89 GLY A C 1
ATOM 729 O O . GLY A 1 89 ? -10.642 -0.081 -13.390 1.00 92.69 89 GLY A O 1
ATOM 730 N N . LEU A 1 90 ? -9.039 -1.295 -12.388 1.00 93.62 90 LEU A N 1
ATOM 731 C CA . LEU A 1 90 ? -8.443 -0.157 -11.679 1.00 93.62 90 LEU A CA 1
ATOM 732 C C . LEU A 1 90 ? -7.984 0.930 -12.656 1.00 93.62 90 LEU A C 1
ATOM 734 O O . LEU A 1 90 ? -8.274 2.100 -12.441 1.00 93.62 90 LEU A O 1
ATOM 738 N N . HIS A 1 91 ? -7.255 0.561 -13.709 1.00 91.31 91 HIS A N 1
ATOM 739 C CA . HIS A 1 91 ? -6.729 1.518 -14.685 1.00 91.31 91 HIS A CA 1
ATOM 740 C C . HIS A 1 91 ? -7.818 2.119 -15.578 1.00 91.31 91 HIS A C 1
ATOM 742 O O . HIS A 1 91 ? -7.709 3.286 -15.952 1.00 91.31 91 HIS A O 1
ATOM 748 N N . GLU A 1 92 ? -8.869 1.362 -15.894 1.00 92.06 92 GLU A N 1
ATOM 749 C CA . GLU A 1 92 ? -10.028 1.878 -16.627 1.00 92.06 92 GLU A CA 1
ATOM 750 C C . GLU A 1 92 ? -10.828 2.880 -15.790 1.00 92.06 92 GLU A C 1
ATOM 752 O O . GLU A 1 92 ? -11.128 3.977 -16.262 1.00 92.06 92 GLU A O 1
ATOM 757 N N . LYS A 1 93 ? -11.135 2.533 -14.534 1.00 94.44 93 LYS A N 1
ATOM 758 C CA . LYS A 1 93 ? -11.894 3.393 -13.613 1.00 94.44 93 LYS A CA 1
ATOM 759 C C . LYS A 1 93 ? -11.075 4.605 -13.169 1.00 94.44 93 LYS A C 1
ATOM 761 O O . LYS A 1 93 ? -11.609 5.705 -13.053 1.00 94.44 93 LYS A O 1
ATOM 766 N N . HIS A 1 94 ? -9.773 4.413 -12.953 1.00 93.56 94 HIS A N 1
ATOM 767 C CA . HIS A 1 94 ? -8.858 5.421 -12.419 1.00 93.56 94 HIS A CA 1
ATOM 768 C C . HIS A 1 94 ? -7.561 5.505 -13.245 1.00 93.56 94 HIS A C 1
ATOM 770 O O . HIS A 1 94 ? -6.500 5.039 -12.808 1.00 93.56 94 HIS A O 1
ATOM 776 N N . PRO A 1 95 ? -7.590 6.177 -14.415 1.00 91.88 95 PRO A N 1
ATOM 777 C CA . PRO A 1 95 ? -6.437 6.261 -15.315 1.00 91.88 95 PRO A CA 1
ATOM 778 C C . PRO A 1 95 ? -5.167 6.849 -14.687 1.00 91.88 95 PRO A C 1
ATOM 780 O O . PRO A 1 95 ? -4.068 6.561 -15.153 1.00 91.88 95 PRO A O 1
ATOM 783 N N . ILE A 1 96 ? -5.290 7.621 -13.600 1.00 91.94 96 ILE A N 1
ATOM 784 C CA . ILE A 1 96 ? -4.165 8.211 -12.857 1.00 91.94 96 ILE A CA 1
ATOM 785 C C . ILE A 1 96 ? -3.162 7.169 -12.326 1.00 91.94 96 ILE A C 1
ATOM 787 O O . ILE A 1 96 ? -1.981 7.489 -12.146 1.00 91.94 96 ILE A O 1
ATOM 791 N N . TYR A 1 97 ? -3.606 5.930 -12.092 1.00 91.38 97 TYR A N 1
ATOM 792 C CA . TYR A 1 97 ? -2.737 4.840 -11.636 1.00 91.38 97 TYR A CA 1
ATOM 793 C C . TYR A 1 97 ? -2.051 4.097 -12.786 1.00 91.38 97 TYR A C 1
ATOM 795 O O . TYR A 1 97 ? -1.065 3.399 -12.555 1.00 91.38 97 TYR A O 1
ATOM 803 N N . THR A 1 98 ? -2.500 4.298 -14.025 1.00 88.12 98 THR A N 1
ATOM 804 C CA . THR A 1 98 ? -1.900 3.680 -15.209 1.00 88.12 98 THR A CA 1
ATOM 805 C C . THR A 1 98 ? -0.470 4.163 -15.386 1.00 88.12 98 THR A C 1
ATOM 807 O O . THR A 1 98 ? -0.178 5.341 -15.212 1.00 88.12 98 THR A O 1
ATOM 810 N N . PHE A 1 99 ? 0.454 3.283 -15.756 1.00 83.06 99 PHE A N 1
ATOM 811 C CA . PHE A 1 99 ? 1.829 3.664 -16.066 1.00 83.06 99 PHE A CA 1
ATOM 812 C C . PHE A 1 99 ? 1.972 4.059 -17.545 1.00 83.06 99 PHE A C 1
ATOM 814 O O . PHE A 1 99 ? 1.811 3.225 -18.426 1.00 83.06 99 PHE A O 1
ATOM 821 N N . GLU A 1 100 ? 2.312 5.321 -17.826 1.00 73.19 100 GLU A N 1
ATOM 822 C CA . GLU A 1 100 ? 2.278 5.888 -19.193 1.00 73.19 100 GLU A CA 1
ATOM 823 C C . GLU A 1 100 ? 3.661 6.032 -19.852 1.00 73.19 100 GLU A C 1
ATOM 825 O O . GLU A 1 100 ? 3.803 6.643 -20.910 1.00 73.19 100 GLU A O 1
ATOM 830 N N . PHE A 1 101 ? 4.724 5.505 -19.242 1.00 74.31 101 PHE A N 1
ATOM 831 C CA . PHE A 1 101 ? 6.073 5.709 -19.769 1.00 74.31 101 PHE A CA 1
ATOM 832 C C . PHE A 1 101 ? 6.511 4.601 -20.725 1.00 74.31 101 PHE A C 1
ATOM 834 O O . PHE A 1 101 ? 6.226 3.415 -20.544 1.00 74.31 101 PHE A O 1
ATOM 841 N N . THR A 1 102 ? 7.311 4.987 -21.722 1.00 70.00 102 THR A N 1
ATOM 842 C CA . THR A 1 102 ? 7.940 4.054 -22.659 1.00 70.00 102 THR A CA 1
ATOM 843 C C . THR A 1 102 ? 8.886 3.112 -21.923 1.00 70.00 102 THR A C 1
ATOM 845 O O . THR A 1 102 ? 10.011 3.472 -21.570 1.00 70.00 102 THR A O 1
ATOM 848 N N . ARG A 1 103 ? 8.429 1.878 -21.711 1.00 71.31 103 ARG A N 1
ATOM 849 C CA . ARG A 1 103 ? 9.215 0.815 -21.086 1.00 71.31 103 ARG A CA 1
ATOM 850 C C . ARG A 1 103 ? 10.343 0.351 -22.004 1.00 71.31 103 ARG A C 1
ATOM 852 O O . ARG A 1 103 ? 10.094 -0.100 -23.125 1.00 71.31 103 ARG A O 1
ATOM 859 N N . TYR A 1 104 ? 11.565 0.322 -21.478 1.00 77.81 104 TYR A N 1
ATOM 860 C CA . TYR A 1 104 ? 12.664 -0.366 -22.142 1.00 77.81 104 TYR A CA 1
ATOM 861 C C . TYR A 1 104 ? 12.579 -1.881 -21.898 1.00 77.81 104 TYR A C 1
ATOM 863 O O . TYR A 1 104 ? 12.307 -2.346 -20.789 1.00 77.81 104 TYR A O 1
ATOM 871 N N . LYS A 1 105 ? 12.798 -2.688 -22.945 1.00 76.69 105 LYS A N 1
ATOM 872 C CA . LYS A 1 105 ? 12.628 -4.156 -22.892 1.00 76.69 105 LYS A CA 1
ATOM 873 C C . LYS A 1 105 ? 13.524 -4.815 -21.832 1.00 76.69 105 LYS A C 1
ATOM 875 O O . LYS A 1 105 ? 13.123 -5.804 -21.226 1.00 76.69 105 LYS A O 1
ATOM 880 N N . GLY A 1 106 ? 14.698 -4.234 -21.575 1.00 81.69 106 GLY A N 1
ATOM 881 C CA . GLY A 1 106 ? 15.651 -4.696 -20.561 1.00 81.69 106 GLY A CA 1
ATOM 882 C C . GLY A 1 106 ? 15.263 -4.391 -19.110 1.00 81.69 106 GLY A C 1
ATOM 883 O O . GLY A 1 106 ? 15.962 -4.826 -18.201 1.00 81.69 106 GLY A O 1
ATOM 884 N N . ASP A 1 107 ? 14.161 -3.681 -18.862 1.00 83.88 107 ASP A N 1
ATOM 885 C CA . ASP A 1 107 ? 13.824 -3.198 -17.515 1.00 83.88 107 ASP A CA 1
ATOM 886 C C . ASP A 1 107 ? 13.115 -4.246 -16.660 1.00 83.88 107 ASP A C 1
ATOM 888 O O . ASP A 1 107 ? 12.832 -3.992 -15.496 1.00 83.88 107 ASP A O 1
ATOM 892 N N . GLY A 1 108 ? 12.843 -5.435 -17.209 1.00 83.25 108 GLY A N 1
ATOM 893 C CA . GLY A 1 108 ? 12.099 -6.493 -16.526 1.00 83.25 108 GLY A CA 1
ATOM 894 C C . GLY A 1 108 ? 12.553 -6.726 -15.083 1.00 83.25 108 GLY A C 1
ATOM 895 O O . GLY A 1 108 ? 11.718 -6.632 -14.186 1.00 83.25 108 GLY A O 1
ATOM 896 N N . GLY A 1 109 ? 13.860 -6.926 -14.880 1.00 88.62 109 GLY A N 1
ATOM 897 C CA . GLY A 1 109 ? 14.440 -7.200 -13.564 1.00 88.62 109 GLY A CA 1
ATOM 898 C C . GLY A 1 109 ? 14.394 -6.022 -12.586 1.00 88.62 109 GLY A C 1
ATOM 899 O O . GLY A 1 109 ? 14.341 -6.243 -11.382 1.00 88.62 109 GLY A O 1
ATOM 900 N N . MET A 1 110 ? 14.356 -4.778 -13.079 1.00 89.94 110 MET A N 1
ATOM 901 C CA . MET A 1 110 ? 14.221 -3.591 -12.224 1.00 89.94 110 MET A CA 1
ATOM 902 C C . MET A 1 110 ? 12.865 -3.585 -11.516 1.00 89.94 110 MET A C 1
ATOM 904 O O . MET A 1 110 ? 12.796 -3.339 -10.319 1.00 89.94 110 MET A O 1
ATOM 908 N N . TYR A 1 111 ? 11.795 -3.903 -12.245 1.00 89.50 111 TYR A N 1
ATOM 909 C CA . TYR A 1 111 ? 10.445 -3.960 -11.683 1.00 89.50 111 TYR A CA 1
ATOM 910 C C . TYR A 1 111 ? 10.198 -5.225 -10.860 1.00 89.50 111 TYR A C 1
ATOM 912 O O . TYR A 1 111 ? 9.414 -5.177 -9.922 1.00 89.50 111 TYR A O 1
ATOM 920 N N . ASP A 1 112 ? 10.872 -6.336 -11.176 1.00 92.25 112 ASP A N 1
ATOM 921 C CA . ASP A 1 112 ? 10.858 -7.529 -10.318 1.00 92.25 112 ASP A CA 1
ATOM 922 C C . ASP A 1 112 ? 11.475 -7.215 -8.948 1.00 92.25 112 ASP A C 1
ATOM 924 O O . ASP A 1 112 ? 10.851 -7.441 -7.912 1.00 92.25 112 ASP A O 1
ATOM 928 N N . TYR A 1 113 ? 12.664 -6.602 -8.944 1.00 92.81 113 TYR A N 1
ATOM 929 C CA . TYR A 1 113 ? 13.308 -6.146 -7.714 1.00 92.81 113 TYR A CA 1
ATOM 930 C C . TYR A 1 113 ? 12.455 -5.103 -6.979 1.00 92.81 113 TYR A C 1
ATOM 932 O O . TYR A 1 113 ? 12.271 -5.204 -5.769 1.00 92.81 113 TYR A O 1
ATOM 940 N N . GLY A 1 114 ? 11.884 -4.142 -7.709 1.00 93.00 114 GLY A N 1
ATOM 941 C CA . GLY A 1 114 ? 11.031 -3.106 -7.132 1.00 93.00 114 GLY A CA 1
ATOM 942 C C . GLY A 1 114 ? 9.764 -3.637 -6.478 1.00 93.00 114 GLY A C 1
ATOM 943 O O . GLY A 1 114 ? 9.424 -3.202 -5.382 1.00 93.00 114 GLY A O 1
ATOM 944 N N . ALA A 1 115 ? 9.098 -4.614 -7.094 1.00 94.75 115 ALA A N 1
ATOM 945 C CA . ALA A 1 115 ? 7.934 -5.265 -6.500 1.00 94.75 115 ALA A CA 1
ATOM 946 C C . ALA A 1 115 ? 8.307 -6.033 -5.220 1.00 94.75 115 ALA A C 1
ATOM 948 O O . ALA A 1 115 ? 7.599 -5.946 -4.218 1.00 94.75 115 ALA A O 1
ATOM 949 N N . MET A 1 116 ? 9.444 -6.734 -5.222 1.00 96.12 116 MET A N 1
ATOM 950 C CA . MET A 1 116 ? 9.958 -7.434 -4.039 1.00 96.12 116 MET A CA 1
ATOM 951 C C . MET A 1 116 ? 10.306 -6.465 -2.896 1.00 96.12 116 MET A C 1
ATOM 953 O O . MET A 1 116 ? 9.945 -6.703 -1.738 1.00 96.12 116 MET A O 1
ATOM 957 N N . GLU A 1 117 ? 10.990 -5.364 -3.207 1.00 95.75 117 GLU A N 1
A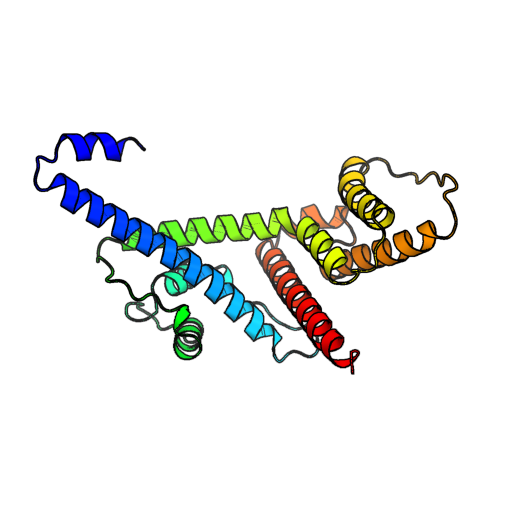TOM 958 C CA . GLU A 1 117 ? 11.325 -4.314 -2.242 1.00 95.75 117 GLU A CA 1
ATOM 959 C C . GLU A 1 117 ? 10.059 -3.647 -1.691 1.00 95.75 117 GLU A C 1
ATOM 961 O O . GLU A 1 117 ? 9.921 -3.491 -0.476 1.00 95.75 117 GLU A O 1
ATOM 966 N N . TYR A 1 118 ? 9.096 -3.329 -2.561 1.00 94.88 118 TYR A N 1
ATOM 967 C CA . TYR A 1 118 ? 7.800 -2.789 -2.162 1.00 94.88 118 TYR A CA 1
ATOM 968 C C . TYR A 1 118 ? 7.070 -3.723 -1.194 1.00 94.88 118 TYR A C 1
ATOM 970 O O . TYR A 1 118 ? 6.660 -3.283 -0.124 1.00 94.88 118 TYR A O 1
ATOM 978 N N . LEU A 1 119 ? 6.963 -5.016 -1.516 1.00 94.12 119 LEU A N 1
ATOM 979 C CA . LEU A 1 119 ? 6.320 -6.001 -0.641 1.00 94.12 119 LEU A CA 1
ATOM 980 C C . LEU A 1 119 ? 7.025 -6.123 0.708 1.00 94.12 119 LEU A C 1
ATOM 982 O O . LEU A 1 119 ? 6.368 -6.191 1.745 1.00 94.12 119 LEU A O 1
ATOM 986 N N . THR A 1 120 ? 8.356 -6.117 0.711 1.00 92.62 120 THR A N 1
ATOM 987 C CA . THR A 1 120 ? 9.142 -6.142 1.950 1.00 92.62 120 THR A CA 1
ATOM 988 C C . THR A 1 120 ? 8.829 -4.918 2.808 1.00 92.62 120 THR A C 1
ATOM 990 O O . THR A 1 120 ? 8.556 -5.044 4.003 1.00 92.62 120 THR A O 1
ATOM 993 N N . ASN A 1 121 ? 8.793 -3.735 2.194 1.00 90.94 121 ASN A N 1
ATOM 994 C CA . ASN A 1 121 ? 8.457 -2.490 2.875 1.00 90.94 121 ASN A CA 1
ATOM 995 C C . ASN A 1 121 ? 7.008 -2.470 3.366 1.00 90.94 121 ASN A C 1
ATOM 997 O O . ASN A 1 121 ? 6.774 -2.044 4.493 1.00 90.94 121 ASN A O 1
ATOM 1001 N N . LEU A 1 122 ? 6.055 -2.970 2.578 1.00 89.62 122 LEU A N 1
ATOM 1002 C CA . LEU A 1 122 ? 4.652 -3.093 2.968 1.00 89.62 122 LEU A CA 1
ATOM 1003 C C . LEU A 1 122 ? 4.503 -4.019 4.180 1.00 89.62 122 LEU A C 1
ATOM 1005 O O . LEU A 1 122 ? 3.910 -3.631 5.182 1.00 89.62 122 LEU A O 1
ATOM 1009 N N . ARG A 1 123 ? 5.109 -5.208 4.142 1.00 87.94 123 ARG A N 1
ATOM 1010 C CA . ARG A 1 123 ? 5.094 -6.167 5.260 1.00 87.94 123 ARG A CA 1
ATOM 1011 C C . ARG A 1 123 ? 5.736 -5.583 6.516 1.00 87.94 123 ARG A C 1
ATOM 1013 O O . ARG A 1 123 ? 5.165 -5.677 7.602 1.00 87.94 123 ARG A O 1
ATOM 1020 N N . ASN A 1 124 ? 6.878 -4.910 6.376 1.00 85.38 124 ASN A N 1
ATOM 1021 C CA . ASN A 1 124 ? 7.519 -4.198 7.482 1.00 85.38 124 ASN A CA 1
ATOM 1022 C C . ASN A 1 124 ? 6.628 -3.074 8.017 1.00 85.38 124 ASN A C 1
ATOM 1024 O O . ASN A 1 124 ? 6.519 -2.897 9.229 1.00 85.38 124 ASN A O 1
ATOM 1028 N N . HIS A 1 125 ? 5.963 -2.334 7.131 1.00 83.38 125 HIS A N 1
ATOM 1029 C CA . HIS A 1 125 ? 5.064 -1.255 7.503 1.00 83.38 125 HIS A CA 1
ATOM 1030 C C . HIS A 1 125 ? 3.875 -1.773 8.316 1.00 83.38 125 HIS A C 1
ATOM 1032 O O . HIS A 1 125 ? 3.628 -1.251 9.404 1.00 83.38 125 HIS A O 1
ATOM 1038 N N . LEU A 1 126 ? 3.216 -2.831 7.836 1.00 82.62 126 LEU A N 1
ATOM 1039 C CA . LEU A 1 126 ? 2.109 -3.499 8.521 1.00 82.62 126 LEU A CA 1
ATOM 1040 C C . LEU A 1 126 ? 2.561 -4.147 9.837 1.00 82.62 126 LEU A C 1
ATOM 1042 O O . LEU A 1 126 ? 1.807 -4.152 10.798 1.00 82.62 126 LEU A O 1
ATOM 1046 N N . THR A 1 127 ? 3.800 -4.636 9.928 1.00 79.12 127 THR A N 1
ATOM 1047 C CA . THR A 1 127 ? 4.329 -5.229 11.171 1.00 79.12 127 THR A CA 1
ATOM 1048 C C . THR A 1 127 ? 4.650 -4.169 12.226 1.00 79.12 127 THR A C 1
ATOM 1050 O O . THR A 1 127 ? 4.301 -4.326 13.393 1.00 79.12 127 THR A O 1
ATOM 1053 N N . MET A 1 128 ? 5.334 -3.093 11.830 1.00 73.44 128 MET A N 1
ATOM 1054 C CA . MET A 1 128 ? 5.957 -2.147 12.764 1.00 73.44 128 MET A CA 1
ATOM 1055 C C . MET A 1 128 ? 5.071 -0.959 13.131 1.00 73.44 128 MET A C 1
ATOM 1057 O O . MET A 1 128 ? 5.322 -0.311 14.145 1.00 73.44 128 MET A O 1
ATOM 1061 N N . ASN A 1 129 ? 4.061 -0.638 12.318 1.00 71.56 129 ASN A N 1
ATOM 1062 C CA . ASN A 1 129 ? 3.234 0.550 12.523 1.00 71.56 129 ASN A CA 1
ATOM 1063 C C . ASN A 1 129 ? 1.795 0.333 13.027 1.00 71.56 129 ASN A C 1
ATOM 1065 O O . ASN A 1 129 ? 1.136 1.361 13.180 1.00 71.56 129 ASN A O 1
ATOM 1069 N N . PRO A 1 130 ? 1.265 -0.872 13.335 1.00 70.38 130 PRO A N 1
ATOM 1070 C CA . PRO A 1 130 ? -0.154 -0.994 13.675 1.00 70.38 130 PRO A CA 1
ATOM 1071 C C . PRO A 1 130 ? -0.500 -0.162 14.915 1.00 70.38 130 PRO A C 1
ATOM 1073 O O . PRO A 1 130 ? -1.479 0.572 14.911 1.00 70.38 130 PRO A O 1
ATOM 1076 N N . GLU A 1 131 ? 0.373 -0.145 15.926 1.00 70.06 131 GLU A N 1
ATOM 1077 C CA . GLU A 1 131 ? 0.228 0.706 17.116 1.00 70.06 131 GLU A CA 1
ATOM 1078 C C . GLU A 1 131 ? 0.245 2.195 16.788 1.00 70.06 131 GLU A C 1
ATOM 1080 O O . GLU A 1 131 ? -0.588 2.960 17.270 1.00 70.06 131 GLU A O 1
ATOM 1085 N N . ARG A 1 132 ? 1.167 2.620 15.922 1.00 74.50 132 ARG A N 1
ATOM 1086 C CA . ARG A 1 132 ? 1.262 4.019 15.503 1.00 74.50 132 ARG A CA 1
ATOM 1087 C C . ARG A 1 132 ? 0.017 4.459 14.732 1.00 74.50 132 ARG A C 1
ATOM 1089 O O . ARG A 1 132 ? -0.397 5.609 14.872 1.00 74.50 132 ARG A O 1
ATOM 1096 N N . PHE A 1 133 ? -0.567 3.570 13.933 1.00 72.06 133 PHE A N 1
ATOM 1097 C CA . PHE A 1 133 ? -1.836 3.819 13.253 1.00 72.06 133 PHE A CA 1
ATOM 1098 C C . PHE A 1 133 ? -3.002 3.873 14.231 1.00 72.06 133 PHE A C 1
ATOM 1100 O O . PHE A 1 133 ? -3.759 4.833 14.167 1.00 72.06 133 PHE A O 1
ATOM 1107 N N . MET A 1 134 ? -3.095 2.937 15.181 1.00 73.75 134 MET A N 1
ATOM 1108 C CA . MET A 1 134 ? -4.107 2.976 16.245 1.00 73.75 134 MET A CA 1
ATOM 1109 C C . MET A 1 134 ? -4.061 4.305 17.008 1.00 73.75 134 MET A C 1
ATOM 1111 O O . MET A 1 134 ? -5.086 4.957 17.175 1.00 73.75 134 MET A O 1
ATOM 1115 N N . ILE A 1 135 ? -2.864 4.768 17.380 1.00 72.12 135 ILE A N 1
ATOM 1116 C CA . ILE A 1 135 ? -2.670 6.069 18.038 1.00 72.12 135 ILE A CA 1
ATOM 1117 C C . ILE A 1 135 ? -3.207 7.217 17.178 1.00 72.12 135 ILE A C 1
ATOM 1119 O O . ILE A 1 135 ? -3.936 8.079 17.667 1.00 72.12 135 ILE A O 1
ATOM 1123 N N . ARG A 1 136 ? -2.840 7.243 15.892 1.00 72.06 136 ARG A N 1
ATOM 1124 C CA . ARG A 1 136 ? -3.284 8.290 14.961 1.00 72.06 136 ARG A CA 1
ATOM 1125 C C . ARG A 1 136 ? -4.795 8.274 14.761 1.00 72.06 136 ARG A C 1
ATOM 1127 O O . ARG A 1 136 ? -5.396 9.342 14.758 1.00 72.06 136 ARG A O 1
ATOM 1134 N N . ALA A 1 137 ? -5.387 7.093 14.629 1.00 72.25 137 ALA A N 1
ATOM 1135 C CA . ALA A 1 137 ? -6.823 6.925 14.481 1.00 72.25 137 ALA A CA 1
ATOM 1136 C C . ALA A 1 137 ? -7.574 7.427 15.711 1.00 72.25 137 ALA A C 1
ATOM 1138 O O . ALA A 1 137 ? -8.473 8.245 15.569 1.00 72.25 137 ALA A O 1
ATOM 1139 N N . VAL A 1 138 ? -7.142 7.048 16.916 1.00 71.50 138 VAL A N 1
ATOM 1140 C CA . VAL A 1 138 ? -7.724 7.564 18.163 1.00 71.50 138 VAL A CA 1
ATOM 1141 C C . VAL A 1 138 ? -7.634 9.094 18.222 1.00 71.50 138 VAL A C 1
ATOM 1143 O O . VAL A 1 138 ? -8.601 9.751 18.596 1.00 71.50 138 VAL A O 1
ATOM 1146 N N . PHE A 1 139 ? -6.519 9.703 17.806 1.00 72.88 139 PHE A N 1
ATOM 1147 C CA . PHE A 1 139 ? -6.438 11.170 17.765 1.00 72.88 139 PHE A CA 1
ATOM 1148 C C . PHE A 1 139 ? -7.397 11.810 16.766 1.00 72.88 139 PHE A C 1
ATOM 1150 O O . PHE A 1 139 ? -7.923 12.888 17.038 1.00 72.88 139 PHE A O 1
ATOM 1157 N N . ALA A 1 140 ? -7.605 11.177 15.618 1.00 71.56 140 ALA A N 1
ATOM 1158 C CA . ALA A 1 140 ? -8.442 11.729 14.568 1.00 71.56 140 ALA A CA 1
ATOM 1159 C C . ALA A 1 140 ? -9.947 11.499 14.834 1.00 71.56 140 ALA A C 1
ATOM 1161 O O . ALA A 1 140 ? -10.744 12.398 14.569 1.00 71.56 140 ALA A O 1
ATOM 1162 N N . LEU A 1 141 ? -10.318 10.373 15.454 1.00 70.12 141 LEU A N 1
ATOM 1163 C CA . LEU A 1 141 ? -11.692 10.042 15.863 1.00 70.12 141 LEU A CA 1
ATOM 1164 C C . LEU A 1 141 ? -12.159 10.803 17.113 1.00 70.12 141 LEU A C 1
ATOM 1166 O O . LEU A 1 141 ? -13.358 10.974 17.323 1.00 70.12 141 LEU A O 1
ATOM 1170 N N . TYR A 1 142 ? -11.226 11.278 17.944 1.00 73.81 142 TYR A N 1
ATOM 1171 C CA . TYR A 1 142 ? -11.531 11.990 19.187 1.00 73.81 142 TYR A CA 1
ATOM 1172 C C . TYR A 1 142 ? -10.790 13.340 19.255 1.00 73.81 142 TYR A C 1
ATOM 1174 O O . TYR A 1 142 ? -9.898 13.534 20.085 1.00 73.81 142 TYR A O 1
ATOM 1182 N N . PRO A 1 143 ? -11.162 14.330 18.419 1.00 67.88 143 PRO A N 1
ATOM 1183 C CA . PRO A 1 143 ? -10.469 15.621 18.354 1.00 67.88 143 PRO A CA 1
ATOM 1184 C C . PRO A 1 143 ? -10.608 16.467 19.635 1.00 67.88 143 PRO A C 1
ATOM 1186 O O . PRO A 1 143 ? -9.845 17.408 19.836 1.00 67.88 143 PRO A O 1
ATOM 1189 N N . GLY A 1 144 ? -11.559 16.134 20.518 1.00 73.81 144 GLY A N 1
ATOM 1190 C CA . GLY A 1 144 ? -11.778 16.812 21.803 1.00 73.81 144 GLY A CA 1
ATOM 1191 C C . GLY A 1 144 ? -10.817 16.402 22.924 1.00 73.81 144 GLY A C 1
ATOM 1192 O O . GLY A 1 144 ? -10.953 16.884 24.049 1.00 73.81 144 GLY A O 1
ATOM 1193 N N . LEU A 1 145 ? -9.861 15.506 22.659 1.00 71.75 145 LEU A N 1
ATOM 1194 C CA . LEU A 1 145 ? -8.960 15.002 23.690 1.00 71.75 145 LEU A CA 1
ATOM 1195 C C . LEU A 1 145 ? -7.995 16.074 24.199 1.00 71.75 145 LEU A C 1
ATOM 1197 O O . LEU A 1 145 ? -7.267 16.729 23.450 1.00 71.75 145 LEU A O 1
ATOM 1201 N N . SER A 1 146 ? -7.937 16.209 25.523 1.00 72.38 146 SER A N 1
ATOM 1202 C CA . SER A 1 146 ? -6.998 17.109 26.183 1.00 72.38 146 SER A CA 1
ATOM 1203 C C . SER A 1 146 ? -5.541 16.681 25.934 1.00 72.38 146 SER A C 1
ATOM 1205 O O . SER A 1 146 ? -5.240 15.492 25.826 1.00 72.38 146 SER A O 1
ATOM 1207 N N . ARG A 1 147 ? -4.579 17.625 25.945 1.00 68.81 147 ARG A N 1
ATOM 1208 C CA . ARG A 1 147 ? -3.130 17.300 25.876 1.00 68.81 147 ARG A CA 1
ATOM 1209 C C . ARG A 1 147 ? -2.699 16.269 26.934 1.00 68.81 147 ARG A C 1
ATOM 1211 O O . ARG A 1 147 ? -1.769 15.503 26.701 1.00 68.81 147 ARG A O 1
ATOM 1218 N N . LYS A 1 148 ? -3.374 16.243 28.092 1.00 67.75 148 LYS A N 1
ATOM 1219 C CA . LYS A 1 148 ? -3.167 15.237 29.145 1.00 67.75 148 LYS A CA 1
ATOM 1220 C C . LYS A 1 148 ? -3.693 13.860 28.741 1.00 67.75 148 LYS A C 1
ATOM 1222 O O . LYS A 1 148 ? -2.974 12.889 28.949 1.00 67.75 148 LYS A O 1
ATOM 1227 N N . GLY A 1 149 ? -4.886 13.784 28.150 1.00 67.62 149 GLY A N 1
ATOM 1228 C CA . GLY A 1 149 ? -5.409 12.552 27.554 1.00 67.62 149 GLY A CA 1
ATOM 1229 C C . GLY A 1 149 ? -4.466 12.013 26.476 1.00 67.62 149 GLY A C 1
ATOM 1230 O O . GLY A 1 149 ? -4.056 10.861 26.538 1.00 67.62 149 GLY A O 1
ATOM 1231 N N . VAL A 1 150 ? -3.995 12.886 25.579 1.00 66.38 150 VAL A N 1
ATOM 1232 C CA . VAL A 1 150 ? -3.013 12.567 24.524 1.00 66.38 150 VAL A CA 1
ATOM 1233 C C . VAL A 1 150 ? -1.720 11.964 25.077 1.00 66.38 150 VAL A C 1
ATOM 1235 O O . VAL A 1 150 ? -1.233 10.941 24.585 1.00 66.38 150 VAL A O 1
ATOM 1238 N N . TRP A 1 151 ? -1.157 12.583 26.116 1.00 66.19 151 TRP A N 1
ATOM 1239 C CA . TRP A 1 151 ? 0.060 12.081 26.748 1.00 66.19 151 TRP A CA 1
ATOM 1240 C C . TRP A 1 151 ? -0.176 10.746 27.459 1.00 66.19 151 TRP A C 1
ATOM 1242 O O . TRP A 1 151 ? 0.638 9.841 27.310 1.00 66.19 151 TRP A O 1
ATOM 1252 N N . ALA A 1 152 ? -1.300 10.593 28.168 1.00 66.25 152 ALA A N 1
ATOM 1253 C CA . ALA A 1 152 ? -1.661 9.346 28.841 1.00 66.25 152 ALA A CA 1
ATOM 1254 C C . ALA A 1 152 ? -1.828 8.173 27.857 1.00 66.25 152 ALA A C 1
ATOM 1256 O O . ALA A 1 152 ? -1.375 7.077 28.162 1.00 66.25 152 ALA A O 1
ATOM 1257 N N . ILE A 1 153 ? -2.389 8.410 26.665 1.00 64.88 153 ILE A N 1
ATOM 1258 C CA . ILE A 1 153 ? -2.495 7.411 25.585 1.00 64.88 153 ILE A CA 1
ATOM 1259 C C . ILE A 1 153 ? -1.123 6.987 25.094 1.00 64.88 153 ILE A C 1
ATOM 1261 O O . ILE A 1 153 ? -0.811 5.800 25.036 1.00 64.88 153 ILE A O 1
ATOM 1265 N N . THR A 1 154 ? -0.313 7.981 24.724 1.00 66.12 154 THR A N 1
ATOM 1266 C CA . THR A 1 154 ? 1.003 7.734 24.141 1.00 66.12 154 THR A CA 1
ATOM 1267 C C . THR A 1 154 ? 1.837 6.939 25.132 1.00 66.12 154 THR A C 1
ATOM 1269 O O . THR A 1 154 ? 2.379 5.910 24.753 1.00 66.12 154 THR A O 1
ATOM 1272 N N . ASN A 1 155 ? 1.840 7.360 26.404 1.00 66.44 155 ASN A N 1
ATOM 1273 C CA . ASN A 1 155 ? 2.518 6.651 27.481 1.00 66.44 155 ASN A CA 1
ATOM 1274 C C . ASN A 1 155 ? 1.912 5.289 27.796 1.00 66.44 155 ASN A C 1
ATOM 1276 O O . ASN A 1 155 ? 2.679 4.391 28.095 1.00 66.44 155 ASN A O 1
ATOM 1280 N N . GLY A 1 156 ? 0.592 5.108 27.768 1.00 64.88 156 GLY A N 1
ATOM 1281 C CA . GLY A 1 156 ? -0.016 3.791 27.974 1.00 64.88 156 GLY A CA 1
ATOM 1282 C C . GLY A 1 156 ? 0.478 2.798 26.927 1.00 64.88 156 GLY A C 1
ATOM 1283 O O . GLY A 1 156 ? 0.924 1.714 27.264 1.00 64.88 156 GLY A O 1
ATOM 1284 N N . ILE A 1 157 ? 0.535 3.215 25.663 1.00 63.00 157 ILE A N 1
ATOM 1285 C CA . ILE A 1 157 ? 0.967 2.353 24.559 1.00 63.00 157 ILE A CA 1
ATOM 1286 C C . ILE A 1 157 ? 2.480 2.100 24.585 1.00 63.00 157 ILE A C 1
ATOM 1288 O O . ILE A 1 157 ? 2.910 0.967 24.374 1.00 63.00 157 ILE A O 1
ATOM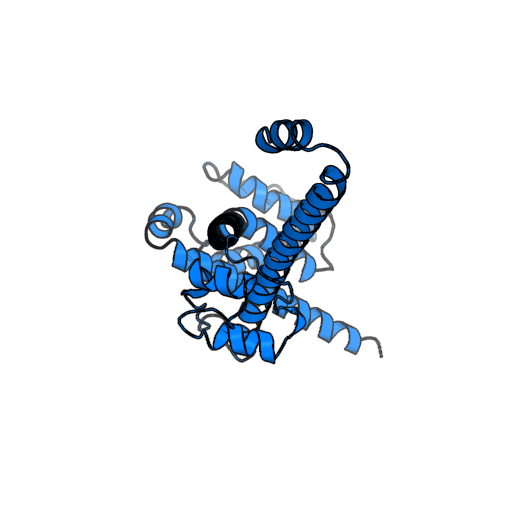 1292 N N . THR A 1 158 ? 3.308 3.115 24.861 1.00 63.22 158 THR A N 1
ATOM 1293 C CA . THR A 1 158 ? 4.767 2.919 24.954 1.00 63.22 158 THR A CA 1
ATOM 1294 C C . THR A 1 158 ? 5.214 2.243 26.245 1.00 63.22 158 THR A C 1
ATOM 1296 O O . THR A 1 158 ? 6.233 1.552 26.219 1.00 63.22 158 THR A O 1
ATOM 1299 N N . ASN A 1 159 ? 4.511 2.454 27.362 1.00 59.81 159 ASN A N 1
ATOM 1300 C CA . ASN A 1 159 ? 4.864 1.866 28.653 1.00 59.81 159 ASN A CA 1
ATOM 1301 C C . ASN A 1 159 ? 4.249 0.491 28.868 1.00 59.81 159 ASN A C 1
ATOM 1303 O O . ASN A 1 159 ? 4.919 -0.292 29.530 1.00 59.81 159 ASN A O 1
ATOM 1307 N N . ASP A 1 160 ? 3.083 0.170 28.286 1.00 54.72 160 ASP A N 1
ATOM 1308 C CA . ASP A 1 160 ? 2.598 -1.217 28.214 1.00 54.72 160 ASP A CA 1
ATOM 1309 C C . ASP A 1 160 ? 3.760 -2.084 27.742 1.00 54.72 160 ASP A C 1
ATOM 1311 O O . ASP A 1 160 ? 4.206 -2.926 28.500 1.00 54.72 160 ASP A O 1
ATOM 1315 N N . ARG A 1 161 ? 4.399 -1.706 26.625 1.00 51.62 161 ARG A N 1
ATOM 1316 C CA . ARG A 1 161 ? 5.559 -2.383 26.025 1.00 51.62 161 ARG A CA 1
ATOM 1317 C C . ARG A 1 161 ? 6.821 -2.473 26.901 1.00 51.62 161 ARG A C 1
ATOM 1319 O O . ARG A 1 161 ? 7.704 -3.277 26.617 1.00 51.62 161 ARG A O 1
ATOM 1326 N N . LYS A 1 162 ? 6.967 -1.607 27.910 1.00 46.09 162 LYS A N 1
ATOM 1327 C CA . LYS A 1 162 ? 8.128 -1.576 28.825 1.00 46.09 162 LYS A CA 1
ATOM 1328 C C . LYS A 1 162 ? 7.880 -2.297 30.146 1.00 46.09 162 LYS A C 1
ATOM 1330 O O . LYS A 1 162 ? 8.853 -2.673 30.788 1.00 46.09 162 LYS A O 1
ATOM 1335 N N . TYR A 1 163 ? 6.621 -2.448 30.542 1.00 44.06 163 TYR A N 1
ATOM 1336 C CA . TYR A 1 163 ? 6.211 -3.106 31.778 1.00 44.06 163 TYR A CA 1
ATOM 1337 C C . TYR A 1 163 ? 5.509 -4.449 31.507 1.00 44.06 163 TYR A C 1
ATOM 1339 O O . TYR A 1 163 ? 4.948 -5.012 32.432 1.00 44.06 163 TYR A O 1
ATOM 1347 N N . GLU A 1 164 ? 5.567 -5.004 30.284 1.00 44.94 164 GLU A N 1
ATOM 1348 C CA . GLU A 1 164 ? 4.916 -6.284 29.910 1.00 44.94 164 GLU A CA 1
ATOM 1349 C C . GLU A 1 164 ? 5.344 -7.486 30.777 1.00 44.94 164 GLU A C 1
ATOM 1351 O O . GLU A 1 164 ? 4.596 -8.458 30.846 1.00 44.94 164 GLU A O 1
ATOM 1356 N N . ASP A 1 165 ? 6.476 -7.399 31.490 1.00 38.09 165 ASP A N 1
ATOM 1357 C CA . ASP A 1 165 ? 6.938 -8.417 32.450 1.00 38.09 165 ASP A CA 1
ATOM 1358 C C . ASP A 1 165 ? 6.546 -8.122 33.917 1.00 38.09 165 ASP A C 1
ATOM 1360 O O . ASP A 1 165 ? 6.668 -8.989 34.782 1.00 38.09 165 ASP A O 1
ATOM 1364 N N . GLU A 1 166 ? 6.048 -6.922 34.226 1.00 38.25 166 GLU A N 1
ATOM 1365 C CA . GLU A 1 166 ? 5.773 -6.458 35.591 1.00 38.25 166 GLU A CA 1
ATOM 1366 C C . GLU A 1 166 ? 4.577 -5.489 35.616 1.00 38.25 166 GLU A C 1
ATOM 1368 O O . GLU A 1 166 ? 4.751 -4.270 35.664 1.00 38.25 166 GLU A O 1
ATOM 1373 N N . ILE A 1 167 ? 3.337 -5.992 35.623 1.00 34.53 167 ILE A N 1
ATOM 1374 C CA . ILE A 1 167 ? 2.176 -5.144 35.946 1.00 34.53 167 ILE A CA 1
ATOM 1375 C C . ILE A 1 167 ? 1.386 -5.719 37.120 1.00 34.53 167 ILE A C 1
ATOM 1377 O O . ILE A 1 167 ? 0.431 -6.474 36.958 1.00 34.53 167 ILE A O 1
ATOM 1381 N N . GLU A 1 168 ? 1.748 -5.250 38.315 1.00 35.53 168 GLU A N 1
ATOM 1382 C CA . GLU A 1 168 ? 0.849 -5.112 39.459 1.00 35.53 168 GLU A CA 1
ATOM 1383 C C . GLU A 1 168 ? 0.460 -3.618 39.549 1.00 35.53 168 GLU A C 1
ATOM 1385 O O . GLU A 1 168 ? 1.280 -2.743 39.836 1.00 35.53 168 GLU A O 1
ATOM 1390 N N . PHE A 1 169 ? -0.782 -3.282 39.186 1.00 33.50 169 PHE A N 1
ATOM 1391 C CA . PHE A 1 169 ? -1.217 -1.894 38.978 1.00 33.50 169 PHE A CA 1
ATOM 1392 C C . PHE A 1 169 ? -1.484 -1.178 40.319 1.00 33.50 169 PHE A C 1
ATOM 1394 O O . PHE A 1 169 ? -2.559 -1.302 40.907 1.00 33.50 169 PHE A O 1
ATOM 1401 N N . VAL A 1 170 ? -0.535 -0.368 40.804 1.00 37.84 170 VAL A N 1
ATOM 1402 C CA . VAL A 1 170 ? -0.740 0.475 41.999 1.00 37.84 170 VAL A CA 1
ATOM 1403 C C . VAL A 1 170 ? -1.448 1.783 41.629 1.00 37.84 170 VAL A C 1
ATOM 1405 O O . VAL A 1 170 ? -0.906 2.682 40.984 1.00 37.84 170 VAL A O 1
ATOM 1408 N N . HIS A 1 171 ? -2.692 1.906 42.085 1.00 35.41 171 HIS A N 1
ATOM 1409 C CA . HIS A 1 171 ? -3.599 3.012 41.792 1.00 35.41 171 HIS A CA 1
ATOM 1410 C C . HIS A 1 171 ? -3.285 4.260 42.647 1.00 35.41 171 HIS A C 1
ATOM 1412 O O . HIS A 1 171 ? -3.751 4.402 43.779 1.00 35.41 171 HIS A O 1
ATOM 1418 N N . LYS A 1 172 ? -2.493 5.208 42.122 1.00 41.53 172 LYS A N 1
ATOM 1419 C CA . LYS A 1 172 ? -2.250 6.508 42.783 1.00 41.53 172 LYS A CA 1
ATOM 1420 C C . LYS A 1 172 ? -3.301 7.541 42.345 1.00 41.53 172 LYS A C 1
ATOM 1422 O O . LYS A 1 172 ? -3.409 7.876 41.167 1.00 41.53 172 LYS A O 1
ATOM 1427 N N . LYS A 1 173 ? -4.074 8.044 43.318 1.00 44.88 173 LYS A N 1
ATOM 1428 C CA . LYS A 1 173 ? -5.197 8.993 43.163 1.00 44.88 173 LYS A CA 1
ATOM 1429 C C . LYS A 1 173 ? -4.845 10.194 42.273 1.00 44.88 173 LYS A C 1
ATOM 1431 O O . LYS A 1 173 ? -4.180 11.130 42.707 1.00 44.88 173 LYS A O 1
ATOM 1436 N N . THR A 1 174 ? -5.357 10.184 41.048 1.00 41.81 174 THR A N 1
ATOM 1437 C CA . THR A 1 174 ? -5.390 11.325 40.121 1.00 41.81 174 THR A CA 1
ATOM 1438 C C . THR A 1 174 ? -6.809 11.929 40.075 1.00 41.81 174 THR A C 1
ATOM 1440 O O . THR A 1 174 ? -7.770 11.272 40.480 1.00 41.81 174 THR A O 1
ATOM 1443 N N . PRO A 1 175 ? -6.970 13.202 39.662 1.00 42.97 175 PRO A N 1
ATOM 1444 C CA . PRO A 1 175 ? -8.241 13.927 39.744 1.00 42.97 175 PRO A CA 1
ATOM 1445 C C . PRO A 1 175 ? -9.343 13.316 38.857 1.00 42.97 175 PRO A C 1
ATOM 1447 O O . PRO A 1 175 ? -9.116 12.987 37.697 1.00 42.97 175 PRO A O 1
ATOM 1450 N N . ARG A 1 176 ? -10.570 13.242 39.400 1.00 50.72 176 ARG A N 1
ATOM 1451 C CA . ARG A 1 176 ? -11.734 12.502 38.858 1.00 50.72 176 ARG A CA 1
ATOM 1452 C C . ARG A 1 176 ? -12.096 12.766 37.387 1.00 50.72 176 ARG A C 1
ATOM 1454 O O . ARG A 1 176 ? -12.679 11.891 36.760 1.00 50.72 176 ARG A O 1
ATOM 1461 N N . ARG A 1 177 ? -11.788 13.942 36.825 1.00 45.59 177 ARG A N 1
ATOM 1462 C CA . ARG A 1 177 ? -12.177 14.294 35.443 1.00 45.59 177 ARG A CA 1
ATOM 1463 C C . ARG A 1 177 ? -11.258 13.661 34.387 1.00 45.59 177 ARG A C 1
ATOM 1465 O O . ARG A 1 177 ? -11.753 13.220 33.359 1.00 45.59 177 ARG A O 1
ATOM 1472 N N . SER A 1 178 ? -9.955 13.528 34.665 1.00 51.44 178 SER A N 1
ATOM 1473 C CA . SER A 1 178 ? -9.005 12.861 33.752 1.00 51.44 178 SER A CA 1
ATOM 1474 C C . SER A 1 178 ? -9.134 11.336 33.757 1.00 51.44 178 SER A C 1
ATOM 1476 O O . SER A 1 178 ? -8.704 10.684 32.813 1.00 51.44 178 SER A O 1
ATOM 1478 N N . THR A 1 179 ? -9.728 10.765 34.808 1.00 55.22 179 THR A N 1
ATOM 1479 C CA . THR A 1 179 ? -9.960 9.320 34.925 1.00 55.22 179 THR A CA 1
ATOM 1480 C C . THR A 1 179 ? -10.972 8.821 33.892 1.00 55.22 179 THR A C 1
ATOM 1482 O O . THR A 1 179 ? -10.812 7.716 33.383 1.00 55.22 179 THR A O 1
ATOM 1485 N N . ASN A 1 180 ? -11.976 9.634 33.538 1.00 67.69 180 ASN A N 1
ATOM 1486 C CA . ASN A 1 180 ? -13.009 9.228 32.583 1.00 67.69 180 ASN A CA 1
ATOM 1487 C C . ASN A 1 180 ? -12.484 9.225 31.135 1.00 67.69 180 ASN A C 1
ATOM 1489 O O . ASN A 1 180 ? -12.600 8.215 30.451 1.00 67.69 180 ASN A O 1
ATOM 1493 N N . GLU A 1 181 ? -11.807 10.299 30.702 1.00 64.00 181 GLU A N 1
ATOM 1494 C CA . GLU A 1 181 ? -11.186 10.371 29.363 1.00 64.00 181 GLU A CA 1
ATOM 1495 C C . GLU A 1 181 ? -10.187 9.226 29.142 1.00 64.00 181 GLU A C 1
ATOM 1497 O O . GLU A 1 181 ? -10.277 8.508 28.151 1.00 64.00 181 GLU A O 1
ATOM 1502 N N . ALA A 1 182 ? -9.274 8.999 30.093 1.00 65.25 182 ALA A N 1
ATOM 1503 C CA . ALA A 1 182 ? -8.287 7.927 29.979 1.00 65.25 182 ALA A CA 1
ATOM 1504 C C . ALA A 1 182 ? -8.930 6.529 29.900 1.00 65.25 182 ALA A C 1
ATOM 1506 O O . ALA A 1 182 ? -8.426 5.674 29.178 1.00 65.25 182 ALA A O 1
ATOM 1507 N N . SER A 1 183 ? -10.051 6.306 30.599 1.00 73.19 183 SER A N 1
ATOM 1508 C CA . SER A 1 183 ? -10.763 5.020 30.587 1.00 73.19 183 SER A CA 1
ATOM 1509 C C . SER A 1 183 ? -11.477 4.765 29.261 1.00 73.19 183 SER A C 1
ATOM 1511 O O . SER A 1 183 ? -11.361 3.669 28.720 1.00 73.19 183 SER A O 1
ATOM 1513 N N . VAL A 1 184 ? -12.161 5.776 28.708 1.00 69.25 184 VAL A N 1
ATOM 1514 C CA . VAL A 1 184 ? -12.826 5.684 27.394 1.00 69.25 184 VAL A CA 1
ATOM 1515 C C . VAL A 1 184 ? -11.809 5.370 26.303 1.00 69.25 184 VAL A C 1
ATOM 1517 O O . VAL A 1 184 ? -12.034 4.498 25.468 1.00 69.25 184 VAL A O 1
ATOM 1520 N N . ILE A 1 185 ? -10.652 6.028 26.341 1.00 65.25 185 ILE A N 1
ATOM 1521 C CA . ILE A 1 185 ? -9.635 5.813 25.316 1.00 65.25 185 ILE A CA 1
ATOM 1522 C C . ILE A 1 185 ? -8.932 4.465 25.489 1.00 65.25 185 ILE A C 1
ATOM 1524 O O . ILE A 1 185 ? -8.656 3.786 24.502 1.00 65.25 185 ILE A O 1
ATOM 1528 N N . HIS A 1 186 ? -8.648 4.051 26.727 1.00 71.00 186 HIS A N 1
ATOM 1529 C CA . HIS A 1 186 ? -8.101 2.721 26.977 1.00 71.00 186 HIS A CA 1
ATOM 1530 C C . HIS A 1 186 ? -9.066 1.635 26.484 1.00 71.00 186 HIS A C 1
ATOM 1532 O O . HIS A 1 186 ? -8.626 0.691 25.837 1.00 71.00 186 HIS A O 1
ATOM 1538 N N . ALA A 1 187 ? -10.373 1.795 26.715 1.00 76.81 187 ALA A N 1
ATOM 1539 C CA . ALA A 1 187 ? -11.387 0.891 26.178 1.00 76.81 187 ALA A CA 1
ATOM 1540 C C . ALA A 1 187 ? -11.357 0.847 24.641 1.00 76.81 187 ALA A C 1
ATOM 1542 O O . ALA A 1 187 ? -11.272 -0.245 24.088 1.00 76.81 187 ALA A O 1
ATOM 1543 N N . ALA A 1 188 ? -11.301 2.000 23.965 1.00 72.62 188 ALA A N 1
ATOM 1544 C CA . ALA A 1 188 ? -11.200 2.062 22.503 1.00 72.62 188 ALA A CA 1
ATOM 1545 C C . ALA A 1 188 ? -9.924 1.378 21.968 1.00 72.62 188 ALA A C 1
ATOM 1547 O O . ALA A 1 188 ? -9.963 0.624 21.001 1.00 72.62 188 ALA A O 1
ATOM 1548 N N . ILE A 1 189 ? -8.773 1.575 22.622 1.00 70.94 189 ILE A N 1
ATOM 1549 C CA . ILE A 1 189 ? -7.520 0.897 22.243 1.00 70.94 189 ILE A CA 1
ATOM 1550 C C . ILE A 1 189 ? -7.638 -0.617 22.430 1.00 70.94 189 ILE A C 1
ATOM 1552 O O . ILE A 1 189 ? -7.162 -1.372 21.583 1.00 70.94 189 ILE A O 1
ATOM 1556 N N . GLN A 1 190 ? -8.247 -1.071 23.527 1.00 76.25 190 GLN A N 1
ATOM 1557 C CA . GLN A 1 190 ? -8.438 -2.498 23.777 1.00 76.25 190 GLN A CA 1
ATOM 1558 C C . GLN A 1 190 ? -9.444 -3.119 22.804 1.00 76.25 190 GLN A C 1
ATOM 1560 O O . GLN A 1 190 ? -9.228 -4.243 22.366 1.00 76.25 190 GLN A O 1
ATOM 1565 N N . GLU A 1 191 ? -10.474 -2.383 22.395 1.00 78.44 191 GLU A N 1
ATOM 1566 C CA . GLU A 1 191 ? -11.408 -2.786 21.341 1.00 78.44 191 GLU A CA 1
ATOM 1567 C C . GLU A 1 191 ? -10.690 -2.944 19.993 1.00 78.44 191 GLU A C 1
ATOM 1569 O O . GLU A 1 191 ? -10.775 -3.997 19.362 1.00 78.44 191 GLU A O 1
ATOM 1574 N N . HIS A 1 192 ? -9.875 -1.964 19.596 1.00 75.69 192 HIS A N 1
ATOM 1575 C CA . HIS A 1 192 ? -9.059 -2.054 18.383 1.00 75.69 192 HIS A CA 1
ATOM 1576 C C . HIS A 1 192 ? -8.019 -3.185 18.445 1.00 75.69 192 HIS A C 1
ATOM 1578 O O . HIS A 1 192 ? -7.805 -3.900 17.461 1.00 75.69 192 HIS A O 1
ATOM 1584 N N . ARG A 1 193 ? -7.390 -3.401 19.608 1.00 73.62 193 ARG A N 1
ATOM 1585 C CA . ARG A 1 193 ? -6.505 -4.552 19.839 1.00 73.62 193 ARG A CA 1
ATOM 1586 C C . ARG A 1 193 ? -7.283 -5.861 19.724 1.00 73.62 193 ARG A C 1
ATOM 1588 O O . ARG A 1 193 ? -6.779 -6.783 19.093 1.00 73.62 193 ARG A O 1
ATOM 1595 N N . ALA A 1 194 ? -8.484 -5.953 20.287 1.00 77.12 194 ALA A N 1
ATOM 1596 C CA . ALA A 1 194 ? -9.323 -7.143 20.207 1.00 77.12 194 ALA A CA 1
ATOM 1597 C C . ALA A 1 194 ? -9.751 -7.450 18.768 1.00 77.12 194 ALA A C 1
ATOM 1599 O O . ALA A 1 194 ? -9.600 -8.593 18.340 1.00 77.12 194 ALA A O 1
ATOM 1600 N N . PHE A 1 195 ? -10.161 -6.436 18.000 1.00 72.06 195 PHE A N 1
ATOM 1601 C CA . PHE A 1 195 ? -10.485 -6.565 16.575 1.00 72.06 195 PHE A CA 1
ATOM 1602 C C . PHE A 1 195 ? -9.321 -7.157 15.772 1.00 72.06 195 PHE A C 1
ATOM 1604 O O . PHE A 1 195 ? -9.485 -8.057 14.952 1.00 72.06 195 PHE A O 1
ATOM 1611 N N . LEU A 1 196 ? -8.107 -6.693 16.058 1.00 71.06 196 LEU A N 1
ATOM 1612 C CA . LEU A 1 196 ? -6.891 -7.186 15.426 1.00 71.06 196 LEU A CA 1
ATOM 1613 C C . LEU A 1 196 ? -6.409 -8.544 15.993 1.00 71.06 196 LEU A C 1
ATOM 1615 O O . LEU A 1 196 ? -5.328 -9.007 15.630 1.00 71.06 196 LEU A O 1
ATOM 1619 N N . GLY A 1 197 ? -7.154 -9.190 16.898 1.00 71.12 197 GLY A N 1
ATOM 1620 C CA . GLY A 1 197 ? -6.728 -10.431 17.562 1.00 71.12 197 GLY A CA 1
ATOM 1621 C C . GLY A 1 197 ? -5.501 -10.244 18.467 1.00 71.12 197 GLY A C 1
ATOM 1622 O O . GLY A 1 197 ? -4.777 -11.188 18.772 1.00 71.12 197 GLY A O 1
ATOM 1623 N N . LEU A 1 198 ? -5.225 -9.008 18.886 1.00 70.25 198 LEU A N 1
ATOM 1624 C CA . LEU A 1 198 ? -4.098 -8.619 19.734 1.00 70.25 198 LEU A CA 1
ATOM 1625 C C . LEU A 1 198 ? -4.470 -8.567 21.228 1.00 70.25 198 LEU A C 1
ATOM 1627 O O . LEU A 1 198 ? -3.648 -8.101 22.013 1.00 70.25 198 LEU A O 1
ATOM 1631 N N . ALA A 1 199 ? -5.668 -9.021 21.620 1.00 69.31 199 ALA A N 1
ATOM 1632 C CA . ALA A 1 199 ? -6.163 -8.953 23.001 1.00 69.31 199 ALA A CA 1
ATOM 1633 C C . ALA A 1 199 ? -5.323 -9.762 24.007 1.00 69.31 199 ALA A C 1
ATOM 1635 O O . ALA A 1 199 ? -5.285 -9.414 25.183 1.00 69.31 199 ALA A O 1
ATOM 1636 N N . ASN A 1 200 ? -4.638 -10.824 23.560 1.00 65.38 200 ASN A N 1
ATOM 1637 C CA . ASN A 1 200 ? -3.753 -11.627 24.405 1.00 65.38 200 ASN A CA 1
ATOM 1638 C C . ASN A 1 200 ? -2.336 -11.718 23.794 1.00 65.38 200 ASN A C 1
ATOM 1640 O O . ASN A 1 200 ? -2.132 -12.475 22.841 1.00 65.38 200 ASN A O 1
ATOM 1644 N N . PRO A 1 201 ? -1.345 -10.969 24.317 1.00 57.34 201 PRO A N 1
ATOM 1645 C CA . PRO A 1 201 ? 0.010 -10.913 23.759 1.00 57.34 201 PRO A CA 1
ATOM 1646 C C . PRO A 1 201 ? 0.751 -12.260 23.753 1.00 57.34 201 PRO A C 1
ATOM 1648 O O . PRO A 1 201 ? 1.500 -12.547 22.818 1.00 57.34 201 PRO A O 1
ATOM 1651 N N . ALA A 1 202 ? 0.520 -13.112 24.759 1.00 54.75 202 ALA A N 1
ATOM 1652 C CA . ALA A 1 202 ? 1.262 -14.360 24.955 1.00 54.75 202 ALA A CA 1
ATOM 1653 C C . ALA A 1 202 ? 0.861 -15.472 23.967 1.00 54.75 202 ALA A C 1
ATOM 1655 O O . ALA A 1 202 ? 1.715 -16.218 23.488 1.00 54.75 202 ALA A O 1
ATOM 1656 N N . ALA A 1 203 ? -0.420 -15.548 23.587 1.00 53.94 203 ALA A N 1
ATOM 1657 C CA . ALA A 1 203 ? -0.906 -16.492 22.568 1.00 53.94 203 ALA A CA 1
ATOM 1658 C C . ALA A 1 203 ? -0.315 -16.197 21.169 1.00 53.94 203 ALA A C 1
ATOM 1660 O O . ALA A 1 203 ? -0.143 -17.071 20.315 1.00 53.94 203 ALA A O 1
ATOM 1661 N N . LYS A 1 204 ? 0.079 -14.941 20.972 1.00 56.28 204 LYS A N 1
ATOM 1662 C CA . LYS A 1 204 ? 0.244 -14.279 19.686 1.00 56.28 204 LYS A CA 1
ATOM 1663 C C . LYS A 1 204 ? 1.573 -14.552 18.986 1.00 56.28 204 LYS A C 1
ATOM 1665 O O . LYS A 1 204 ? 1.598 -14.720 17.772 1.00 56.28 204 LYS A O 1
ATOM 1670 N N . ILE A 1 205 ? 2.684 -14.638 19.727 1.00 52.09 205 ILE A N 1
ATOM 1671 C CA . ILE A 1 205 ? 4.020 -14.876 19.139 1.00 52.09 205 ILE A CA 1
ATOM 1672 C C . ILE A 1 205 ? 4.096 -16.269 18.489 1.00 52.09 205 ILE A C 1
ATOM 1674 O O . ILE A 1 205 ? 4.831 -16.464 17.518 1.00 52.09 205 ILE A O 1
ATOM 1678 N N . SER A 1 206 ? 3.325 -17.237 18.999 1.00 53.59 206 SER A N 1
ATOM 1679 C CA . SER A 1 206 ? 3.305 -18.604 18.469 1.00 53.59 206 SER A CA 1
ATOM 1680 C C . SER A 1 206 ? 2.384 -18.768 17.251 1.00 53.59 206 SER A C 1
ATOM 1682 O O . SER A 1 206 ? 2.733 -19.507 16.329 1.00 53.59 206 SER A O 1
ATOM 1684 N N . GLU A 1 207 ? 1.260 -18.043 17.202 1.00 54.88 207 GLU A N 1
ATOM 1685 C CA . GLU A 1 207 ? 0.286 -18.114 16.102 1.00 54.88 207 GLU A CA 1
ATOM 1686 C C . GLU A 1 207 ? 0.663 -17.225 14.910 1.00 54.88 207 GLU A C 1
ATOM 1688 O O . GLU A 1 207 ? 0.555 -17.674 13.768 1.00 54.88 207 GLU A O 1
ATOM 1693 N N . LEU A 1 208 ? 1.225 -16.025 15.133 1.00 54.22 208 LEU A N 1
ATOM 1694 C CA . LEU A 1 208 ? 1.694 -15.153 14.038 1.00 54.22 208 LEU A CA 1
ATOM 1695 C C . LEU A 1 208 ? 2.775 -15.803 13.167 1.00 54.22 208 LEU A C 1
ATOM 1697 O O . LEU A 1 208 ? 2.901 -15.487 11.982 1.00 54.22 208 LEU A O 1
ATOM 1701 N N . LYS A 1 209 ? 3.573 -16.700 13.757 1.00 54.38 209 LYS A N 1
ATOM 1702 C CA . LYS A 1 209 ? 4.603 -17.456 13.036 1.00 54.38 209 LYS A CA 1
ATOM 1703 C C . LYS A 1 209 ? 4.016 -18.504 12.090 1.00 54.38 209 LYS A C 1
ATOM 1705 O O . LYS A 1 209 ? 4.723 -18.930 11.184 1.00 54.38 209 LYS A O 1
ATOM 1710 N N . LYS A 1 210 ? 2.769 -18.939 12.306 1.00 60.41 210 LYS A N 1
ATOM 1711 C CA . LYS A 1 210 ? 2.124 -19.982 11.498 1.00 60.41 210 LYS A CA 1
ATOM 1712 C C . LYS A 1 210 ? 1.320 -19.419 10.325 1.00 60.41 210 LYS A C 1
ATOM 1714 O O . LYS A 1 210 ? 1.180 -20.127 9.336 1.00 60.41 210 LYS A O 1
ATOM 1719 N N . ASP A 1 211 ? 0.841 -18.174 10.406 1.00 74.56 211 ASP A N 1
ATOM 1720 C CA . ASP A 1 211 ? 0.012 -17.565 9.353 1.00 74.56 211 ASP A CA 1
ATOM 1721 C C . ASP A 1 211 ? 0.250 -16.046 9.214 1.00 74.56 211 ASP A C 1
ATOM 1723 O O . ASP A 1 211 ? -0.603 -15.196 9.487 1.00 74.56 211 ASP A O 1
ATOM 1727 N N . THR A 1 212 ? 1.478 -15.685 8.834 1.00 76.38 212 THR A N 1
ATOM 1728 C CA . THR A 1 212 ? 1.922 -14.285 8.739 1.00 76.38 212 THR A CA 1
ATOM 1729 C C . THR A 1 212 ? 1.155 -13.493 7.670 1.00 76.38 212 THR A C 1
ATOM 1731 O O . THR A 1 212 ? 0.917 -12.299 7.841 1.00 76.38 212 THR A O 1
ATOM 1734 N N . GLU A 1 213 ? 0.710 -14.135 6.588 1.00 77.75 213 GLU A N 1
ATOM 1735 C CA . GLU A 1 213 ? -0.078 -13.461 5.546 1.00 77.75 213 GLU A CA 1
ATOM 1736 C C . GLU A 1 213 ? -1.496 -13.137 6.009 1.00 77.75 213 GLU A C 1
ATOM 1738 O O . GLU A 1 213 ? -1.969 -12.022 5.774 1.00 77.75 213 GLU A O 1
ATOM 1743 N N . ARG A 1 214 ? -2.153 -14.037 6.754 1.00 80.19 214 ARG A N 1
ATOM 1744 C CA . ARG A 1 214 ? -3.448 -13.727 7.376 1.00 80.19 214 ARG A CA 1
ATOM 1745 C C . ARG A 1 214 ? -3.353 -12.547 8.333 1.00 80.19 214 ARG A C 1
ATOM 1747 O O . ARG A 1 214 ? -4.256 -11.713 8.356 1.00 80.19 214 ARG A O 1
ATOM 1754 N N . TYR A 1 215 ? -2.251 -12.438 9.072 1.00 80.50 215 TYR A N 1
ATOM 1755 C CA . TYR A 1 215 ? -1.997 -11.279 9.922 1.00 80.50 215 TYR A CA 1
ATOM 1756 C C . TYR A 1 215 ? -1.887 -9.977 9.112 1.00 80.50 215 TYR A C 1
ATOM 1758 O O . TYR A 1 215 ? -2.499 -8.973 9.475 1.00 80.50 215 TYR A O 1
ATOM 1766 N N . TYR A 1 216 ? -1.176 -9.983 7.980 1.00 83.19 216 TYR A N 1
ATOM 1767 C CA . TYR A 1 216 ? -1.094 -8.802 7.112 1.00 83.19 216 TYR A CA 1
ATOM 1768 C C . TYR A 1 216 ? -2.438 -8.412 6.502 1.00 83.19 216 TYR A C 1
ATOM 1770 O O . TYR A 1 216 ? -2.753 -7.221 6.467 1.00 83.19 216 TYR A O 1
ATOM 1778 N N . ARG A 1 217 ? -3.249 -9.393 6.090 1.00 83.12 217 ARG A N 1
ATOM 1779 C CA . ARG A 1 217 ? -4.624 -9.157 5.624 1.00 83.12 217 ARG A CA 1
ATOM 1780 C C . ARG A 1 217 ? -5.464 -8.468 6.699 1.00 83.12 217 ARG A C 1
ATOM 1782 O O . ARG A 1 217 ? -6.118 -7.470 6.409 1.00 83.12 217 ARG A O 1
ATOM 1789 N N . LEU A 1 218 ? -5.389 -8.943 7.944 1.00 81.19 218 LEU A N 1
ATOM 1790 C CA . LEU A 1 218 ? -6.124 -8.366 9.071 1.00 81.19 218 LEU A CA 1
ATOM 1791 C C . LEU A 1 218 ? -5.730 -6.905 9.344 1.00 81.19 218 LEU A C 1
ATOM 1793 O O . LEU A 1 218 ? -6.601 -6.066 9.564 1.00 81.19 218 LEU A O 1
ATOM 1797 N N . ILE A 1 219 ? -4.435 -6.580 9.285 1.00 80.50 219 ILE A N 1
ATOM 1798 C CA . ILE A 1 219 ? -3.968 -5.199 9.488 1.00 80.50 219 ILE A CA 1
ATOM 1799 C C . ILE A 1 219 ? -4.364 -4.294 8.327 1.00 80.50 219 ILE A C 1
ATOM 1801 O O . ILE A 1 219 ? -4.806 -3.173 8.569 1.00 80.50 219 ILE A O 1
ATOM 1805 N N . LEU A 1 220 ? -4.211 -4.753 7.082 1.00 82.00 220 LEU A N 1
ATOM 1806 C CA . LEU A 1 220 ? -4.575 -3.942 5.920 1.00 82.00 220 LEU A CA 1
ATOM 1807 C C . LEU A 1 220 ? -6.064 -3.591 5.956 1.00 82.00 220 LEU A C 1
ATOM 1809 O O . LEU A 1 220 ? -6.425 -2.426 5.833 1.00 82.00 220 LEU A O 1
ATOM 1813 N N . ARG A 1 221 ? -6.905 -4.585 6.230 1.00 81.94 221 ARG A N 1
ATOM 1814 C CA . ARG A 1 221 ? -8.340 -4.415 6.443 1.00 81.94 221 ARG A CA 1
ATOM 1815 C C . ARG A 1 221 ? -8.659 -3.408 7.548 1.00 81.94 221 ARG A C 1
ATOM 1817 O O . ARG A 1 221 ? -9.483 -2.520 7.370 1.00 81.94 221 ARG A O 1
ATOM 1824 N N . TYR A 1 222 ? -7.978 -3.516 8.686 1.00 78.81 222 TYR A N 1
ATOM 1825 C CA . TYR A 1 222 ? -8.140 -2.563 9.780 1.00 78.81 222 TYR A CA 1
ATOM 1826 C C . TYR A 1 222 ? -7.762 -1.131 9.377 1.00 78.81 222 TYR A C 1
ATOM 1828 O O . TYR A 1 222 ? -8.420 -0.181 9.792 1.00 78.81 222 TYR A O 1
ATOM 1836 N N . PHE A 1 223 ? -6.723 -0.953 8.556 1.00 79.50 223 PHE A N 1
ATOM 1837 C CA . PHE A 1 223 ? -6.342 0.373 8.065 1.00 79.50 223 PHE A CA 1
ATOM 1838 C C . PHE A 1 223 ? -7.408 0.983 7.162 1.00 79.50 223 PHE A C 1
ATOM 1840 O O . PHE A 1 223 ? -7.714 2.159 7.333 1.00 79.50 223 PHE A O 1
ATOM 1847 N N . VAL A 1 224 ? -7.986 0.200 6.250 1.00 78.62 224 VAL A N 1
ATOM 1848 C CA . VAL A 1 224 ? -9.061 0.691 5.378 1.00 78.62 224 VAL A CA 1
ATOM 1849 C C . VAL A 1 224 ? -10.302 1.055 6.196 1.00 78.62 224 VAL A C 1
ATOM 1851 O O . VAL A 1 224 ? -10.867 2.129 5.993 1.00 78.62 224 VAL A O 1
ATOM 1854 N N . PHE A 1 225 ? -10.664 0.237 7.192 1.00 79.06 225 PHE A N 1
ATOM 1855 C CA . PHE A 1 225 ? -11.744 0.570 8.125 1.00 79.06 225 PHE A CA 1
ATOM 1856 C C . PHE A 1 225 ? -11.527 1.932 8.792 1.00 79.06 225 PHE A C 1
ATOM 1858 O O . PHE A 1 225 ? -12.406 2.793 8.749 1.00 79.06 225 PHE A O 1
ATOM 1865 N N . LEU A 1 226 ? -10.359 2.129 9.407 1.00 76.00 226 LEU A N 1
ATOM 1866 C CA . LEU A 1 226 ? -10.058 3.376 10.102 1.00 76.00 226 LEU A CA 1
ATOM 1867 C C . LEU A 1 226 ? -10.144 4.584 9.172 1.00 76.00 226 LEU A C 1
ATOM 1869 O O . LEU A 1 226 ? -10.679 5.614 9.565 1.00 76.00 226 LEU A O 1
ATOM 1873 N N . ASP A 1 227 ? -9.624 4.458 7.955 1.00 76.56 227 ASP A N 1
ATOM 1874 C CA . ASP A 1 227 ? -9.659 5.517 6.948 1.00 76.56 227 ASP A CA 1
ATOM 1875 C C . ASP A 1 227 ? -11.109 5.915 6.616 1.00 76.56 227 ASP A C 1
ATOM 1877 O O . ASP A 1 227 ? -11.457 7.094 6.670 1.00 76.56 227 ASP A O 1
ATOM 1881 N N . ARG A 1 228 ? -11.994 4.930 6.417 1.00 77.94 228 ARG A N 1
ATOM 1882 C CA . ARG A 1 228 ? -13.418 5.171 6.142 1.00 77.94 228 ARG A CA 1
ATOM 1883 C C . ARG A 1 228 ? -14.163 5.791 7.322 1.00 77.94 228 ARG A C 1
ATOM 1885 O O . ARG A 1 228 ? -15.024 6.647 7.131 1.00 77.94 228 ARG A O 1
ATOM 1892 N N . GLU A 1 229 ? -13.866 5.366 8.546 1.00 76.94 229 GLU A N 1
ATOM 1893 C CA . GLU A 1 229 ? -14.497 5.947 9.735 1.00 76.94 229 GLU A CA 1
ATOM 1894 C C . GLU A 1 229 ? -14.092 7.418 9.916 1.00 76.94 229 GLU A C 1
ATOM 1896 O O . GLU A 1 229 ? -14.913 8.265 10.277 1.00 76.94 229 GLU A O 1
ATOM 1901 N N . LEU A 1 230 ? -12.842 7.751 9.582 1.00 75.31 230 LEU A N 1
ATOM 1902 C CA . LEU A 1 230 ? -12.377 9.135 9.547 1.00 75.31 230 LEU A CA 1
ATOM 1903 C C . LEU A 1 230 ? -13.080 9.962 8.467 1.00 75.31 230 LEU A C 1
ATOM 1905 O O . LEU A 1 230 ? -13.447 11.107 8.739 1.00 75.31 230 LEU A O 1
ATOM 1909 N N . GLU A 1 231 ? -13.305 9.394 7.281 1.00 78.81 231 GLU A N 1
ATOM 1910 C CA . GLU A 1 231 ? -14.081 10.037 6.213 1.00 78.81 231 GLU A CA 1
ATOM 1911 C C . GLU A 1 231 ? -15.528 10.307 6.657 1.00 78.81 231 GLU A C 1
ATOM 1913 O O . GLU A 1 231 ? -15.986 11.447 6.575 1.00 78.81 231 GLU A O 1
ATOM 1918 N N . ARG A 1 232 ? -16.215 9.320 7.250 1.00 80.62 232 ARG A N 1
ATOM 1919 C CA . ARG A 1 232 ? -17.580 9.496 7.787 1.00 80.62 232 ARG A CA 1
ATOM 1920 C C . ARG A 1 232 ? -17.660 10.616 8.819 1.00 80.62 232 ARG A C 1
ATOM 1922 O O . ARG A 1 232 ? -18.560 11.453 8.764 1.00 80.62 232 ARG A O 1
ATOM 1929 N N . GLN A 1 233 ? -16.713 10.677 9.755 1.00 76.06 233 GLN A N 1
ATOM 1930 C CA . GLN A 1 233 ? -16.686 11.770 10.729 1.00 76.06 233 GLN A CA 1
ATOM 1931 C C . GLN A 1 233 ? -16.420 13.138 10.089 1.00 76.06 233 GLN A C 1
ATOM 1933 O O . GLN A 1 233 ? -16.888 14.158 10.604 1.00 76.06 233 GLN A O 1
ATOM 1938 N N . ALA A 1 234 ? -15.659 13.182 8.994 1.00 77.31 234 ALA A N 1
ATOM 1939 C CA . ALA A 1 234 ? -15.445 14.408 8.239 1.00 77.31 234 ALA A CA 1
ATOM 1940 C C . ALA A 1 234 ? -16.712 14.855 7.492 1.00 77.31 234 ALA A C 1
ATOM 1942 O O . ALA A 1 234 ? -16.922 16.057 7.376 1.00 77.31 234 ALA A O 1
ATOM 1943 N N . GLU A 1 235 ? -17.566 13.928 7.049 1.00 78.44 235 GLU A N 1
ATOM 1944 C CA . GLU A 1 235 ? -18.846 14.216 6.379 1.00 78.44 235 GLU A CA 1
ATOM 1945 C C . GLU A 1 235 ? -19.955 14.688 7.331 1.00 78.44 235 GLU A C 1
ATOM 1947 O O . GLU A 1 235 ? -20.786 15.510 6.946 1.00 78.44 235 GLU A O 1
ATOM 1952 N N . VAL A 1 236 ? -19.967 14.225 8.586 1.00 73.94 236 VAL A N 1
ATOM 1953 C CA . VAL A 1 236 ? -20.981 14.637 9.580 1.00 73.94 236 VAL A CA 1
ATOM 1954 C C . VAL A 1 236 ? -20.789 16.098 10.017 1.00 73.94 236 VAL A C 1
ATOM 1956 O O . VAL A 1 236 ? -21.756 16.855 10.110 1.00 73.94 236 VAL A O 1
ATOM 1959 N N . LYS A 1 237 ? -19.540 16.538 10.213 1.00 60.94 237 LYS A N 1
ATOM 1960 C CA . LYS A 1 237 ? -19.195 17.903 10.667 1.00 60.94 237 LYS A CA 1
ATOM 1961 C C . LYS A 1 237 ? -19.724 19.064 9.802 1.00 60.94 237 LYS A C 1
ATOM 1963 O O . LYS A 1 237 ? -20.203 20.030 10.386 1.00 60.94 237 LYS A O 1
ATOM 1968 N N . PRO A 1 238 ? -19.695 19.034 8.456 1.00 55.22 238 PRO A N 1
ATOM 1969 C CA . PRO A 1 238 ? -20.212 20.132 7.635 1.00 55.22 238 PRO A CA 1
ATOM 1970 C C . PRO A 1 238 ? -21.740 20.295 7.692 1.00 55.22 238 PRO A C 1
ATOM 1972 O O . PRO A 1 238 ? -22.254 21.282 7.168 1.00 55.22 238 PRO A O 1
ATOM 1975 N N . SER A 1 239 ? -22.480 19.361 8.303 1.00 53.50 239 SER A N 1
ATOM 1976 C CA . SER A 1 239 ? -23.945 19.436 8.388 1.00 53.50 239 SER A CA 1
ATOM 1977 C C . SER A 1 239 ? -24.481 20.176 9.624 1.00 53.50 23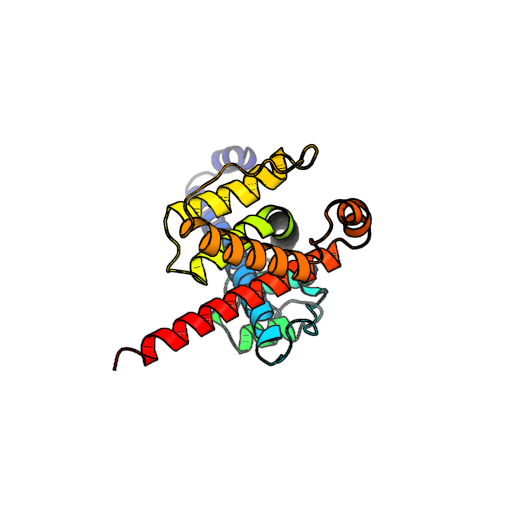9 SER A C 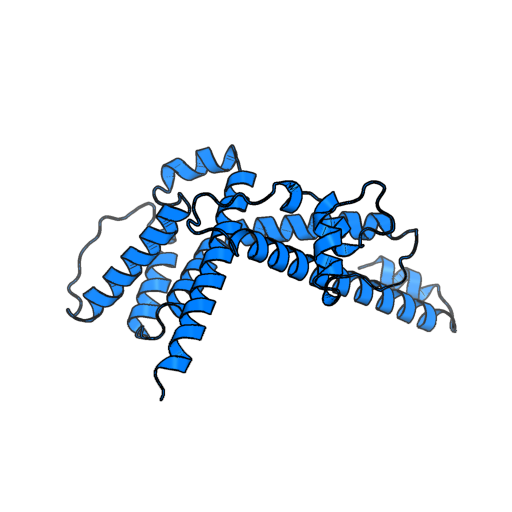1
ATOM 1979 O O . SER A 1 239 ? -25.640 20.583 9.611 1.00 53.50 239 SER A O 1
ATOM 1981 N N . GLU A 1 240 ? -23.651 20.412 10.649 1.00 55.03 240 GLU A N 1
ATOM 1982 C CA . GLU A 1 240 ? -24.061 21.032 11.925 1.00 55.03 240 GLU A CA 1
ATOM 1983 C C . GLU A 1 240 ? -23.787 22.551 12.009 1.00 55.03 240 GLU A C 1
ATOM 1985 O O . GLU A 1 240 ? -24.167 23.193 12.984 1.00 55.03 240 GLU A O 1
ATOM 1990 N N . GLU A 1 241 ? -23.168 23.155 10.987 1.00 51.03 241 GLU A N 1
ATOM 1991 C CA . GLU A 1 241 ? -22.864 24.600 10.929 1.00 51.03 241 GLU A CA 1
ATOM 1992 C C . GLU A 1 241 ? -23.903 25.434 10.138 1.00 51.03 241 GLU A C 1
ATOM 1994 O O . GLU A 1 241 ? -23.568 26.488 9.592 1.00 51.03 241 GLU A O 1
ATOM 1999 N N . LYS A 1 242 ? -25.168 24.994 10.059 1.00 41.88 242 LYS A N 1
ATOM 2000 C CA . LYS A 1 242 ? -26.265 25.768 9.440 1.00 41.88 242 LYS A CA 1
ATOM 2001 C C . LYS A 1 242 ? -27.346 26.183 10.426 1.00 41.88 242 LYS A C 1
ATOM 2003 O O . LYS A 1 242 ? -27.825 25.309 11.178 1.00 41.88 242 LYS A O 1
#